Protein AF-A0A5M5MDM7-F1 (afdb_monomer)

Nearest PDB structures (foldseek):
  9k1j-assembly1_B  TM=3.935E-01  e=2.657E-01  Acinetobacter baumannii
  1usp-assembly1_A  TM=4.078E-01  e=1.813E+00  Deinococcus radiodurans R1 = ATCC 13939 = DSM 20539
  6ecy-assembly1_B  TM=4.458E-01  e=2.724E+00  Chromobacterium violaceum ATCC 12472
  6ecy-assembly1_A  TM=4.624E-01  e=3.060E+00  Chromobacterium violaceum ATCC 12472
  4mh4-assembly1_B  TM=3.797E-01  e=2.425E+00  Burkholderia cenocepacia J2315

Radius of gyration: 24.76 Å; Cα contacts (8 Å, |Δi|>4): 393; chains: 1; bounding box: 74×62×56 Å

Foldseek 3Di:
DDDDPDPPPVPVVPPPPPVLVVLLVVLVCVLLPDDPPDDAAKAFPDKDFPWDDDPNDIQTEIETEIAGEPDDDPVNVSNNVSVVQVVCCVPPVHQWYKYAYAHPPWDSVDRHDQWIWTDRSPSSDRIDTDGDVLSVDDPADDDDAFFKKWFADQWDQDPVVRDTDGDQWFWWAQDQPDRPPTDIDGGRQMWGFHDKDWDDPGPRDIWIWTFTQRPVVRDTTIGTPNRIDGD

Solvent-accessible surface area (backbone atoms only — not comparable to full-atom values): 13539 Å² total; per-residue (Å²): 144,87,88,87,85,74,79,81,71,72,70,72,72,71,76,80,59,54,69,62,57,54,53,23,58,49,48,54,50,57,51,66,63,63,65,92,83,68,73,80,70,67,43,80,77,46,76,43,85,66,50,48,71,59,97,86,44,77,48,63,29,40,37,38,34,32,27,36,69,86,87,68,51,75,65,56,53,49,54,39,53,31,49,54,51,48,50,43,32,75,75,68,67,46,52,24,41,37,39,27,26,27,48,83,84,42,73,80,87,51,84,57,66,47,22,40,40,36,37,38,66,82,76,48,51,74,67,49,73,44,70,38,70,60,79,72,59,66,90,68,81,90,82,54,73,69,40,52,31,32,32,40,30,69,60,44,78,37,81,89,80,72,41,74,39,81,43,68,45,23,70,32,12,93,40,73,88,46,73,84,76,54,51,75,44,55,45,72,39,62,30,35,28,72,41,76,48,76,45,75,78,45,83,82,34,60,51,45,16,37,30,28,37,29,71,95,72,74,44,75,33,21,30,52,55,84,30,55,41,83,109

Structure (mmCIF, N/CA/C/O backbone):
data_AF-A0A5M5MDM7-F1
#
_entry.id   AF-A0A5M5MDM7-F1
#
loop_
_atom_site.group_PDB
_atom_site.id
_atom_site.type_symbol
_atom_site.label_atom_id
_atom_site.label_alt_id
_atom_site.label_comp_id
_atom_site.label_asym_id
_atom_site.label_entity_id
_atom_site.label_seq_id
_atom_site.pdbx_PDB_ins_code
_atom_site.Cartn_x
_atom_site.Cartn_y
_atom_site.Cartn_z
_atom_site.occupancy
_atom_site.B_iso_or_equiv
_atom_site.auth_seq_id
_atom_site.auth_comp_id
_atom_site.auth_asym_id
_atom_site.auth_atom_id
_atom_site.pdbx_PDB_model_num
ATOM 1 N N . MET A 1 1 ? 54.649 45.063 -11.749 1.00 41.81 1 MET A N 1
ATOM 2 C CA . MET A 1 1 ? 53.700 44.630 -10.698 1.00 41.81 1 MET A CA 1
ATOM 3 C C . MET A 1 1 ? 52.333 44.413 -11.348 1.00 41.81 1 MET A C 1
ATOM 5 O O . MET A 1 1 ? 51.703 45.410 -11.664 1.00 41.81 1 MET A O 1
ATOM 9 N N . LYS A 1 2 ? 51.961 43.158 -11.661 1.00 38.34 2 LYS A N 1
ATOM 10 C CA . LYS A 1 2 ? 50.605 42.645 -12.015 1.00 38.34 2 LYS A CA 1
ATOM 11 C C . LYS A 1 2 ? 50.718 41.335 -12.822 1.00 38.34 2 LYS A C 1
ATOM 13 O O . LYS A 1 2 ? 50.339 41.287 -13.980 1.00 38.34 2 LYS A O 1
ATOM 18 N N . ILE A 1 3 ? 51.260 40.278 -12.216 1.00 45.22 3 ILE A N 1
ATOM 19 C CA . ILE A 1 3 ? 51.070 38.886 -12.673 1.00 45.22 3 ILE A CA 1
ATOM 20 C C . ILE A 1 3 ? 51.067 38.017 -11.412 1.00 45.22 3 ILE A C 1
ATOM 22 O O . ILE A 1 3 ? 52.070 37.412 -11.0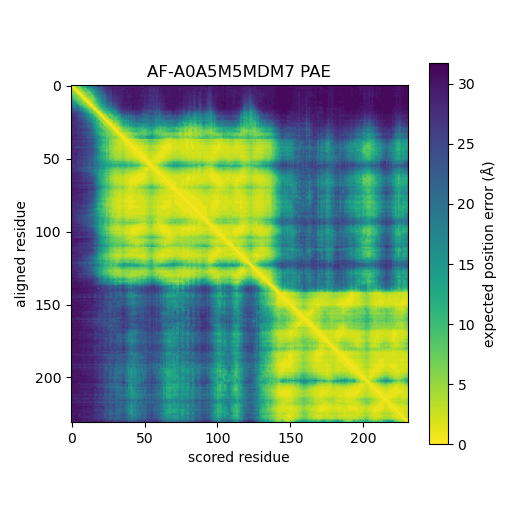77 1.00 45.22 3 ILE A O 1
ATOM 26 N N . PHE A 1 4 ? 49.985 38.058 -10.637 1.00 40.50 4 PHE A N 1
ATOM 27 C CA . PHE A 1 4 ? 49.760 37.156 -9.496 1.00 40.50 4 PHE A CA 1
ATOM 28 C C . PHE A 1 4 ? 48.261 37.137 -9.177 1.00 40.50 4 PHE A C 1
ATOM 30 O O . PHE A 1 4 ? 47.831 37.597 -8.129 1.00 40.50 4 PHE A O 1
ATOM 37 N N . LEU A 1 5 ? 47.431 36.719 -10.139 1.00 41.41 5 LEU A N 1
ATOM 38 C CA . LEU A 1 5 ? 45.996 36.509 -9.893 1.00 41.41 5 LEU A CA 1
ATOM 39 C C . LEU A 1 5 ? 45.329 35.660 -10.987 1.00 41.41 5 LEU A C 1
ATOM 41 O O . LEU A 1 5 ? 44.280 36.020 -11.499 1.00 41.41 5 LEU A O 1
ATOM 45 N N . ILE A 1 6 ? 45.955 34.550 -11.400 1.00 42.34 6 ILE A N 1
ATOM 46 C CA . ILE A 1 6 ? 45.310 33.573 -12.311 1.00 42.34 6 ILE A CA 1
ATOM 47 C C . ILE A 1 6 ? 45.433 32.115 -11.816 1.00 42.34 6 ILE A C 1
ATOM 49 O O . ILE A 1 6 ? 44.779 31.232 -12.354 1.00 42.34 6 ILE A O 1
ATOM 53 N N . PHE A 1 7 ? 46.160 31.826 -10.728 1.00 35.28 7 PHE A N 1
ATOM 54 C CA . PHE A 1 7 ? 46.372 30.433 -10.293 1.00 35.28 7 PHE A CA 1
ATOM 55 C C . PHE A 1 7 ? 45.476 29.922 -9.154 1.00 35.28 7 PHE A C 1
ATOM 57 O O . PHE A 1 7 ? 45.526 28.737 -8.844 1.00 35.28 7 PHE A O 1
ATOM 64 N N . SER A 1 8 ? 44.607 30.753 -8.571 1.00 37.09 8 SER A N 1
ATOM 65 C CA . SER A 1 8 ? 43.765 30.332 -7.432 1.00 37.09 8 SER A CA 1
ATOM 66 C C . SER A 1 8 ? 42.296 30.064 -7.776 1.00 37.09 8 SER A C 1
ATOM 68 O O . SER A 1 8 ? 41.542 29.671 -6.896 1.00 37.09 8 SER A O 1
ATOM 70 N N . ILE A 1 9 ? 41.877 30.236 -9.036 1.00 38.91 9 ILE A N 1
ATOM 71 C CA . ILE A 1 9 ? 40.487 29.961 -9.462 1.00 38.91 9 ILE A CA 1
ATOM 72 C C . ILE A 1 9 ? 40.365 28.613 -10.194 1.00 38.91 9 ILE A C 1
ATOM 74 O O . ILE A 1 9 ? 39.276 28.052 -10.270 1.00 38.91 9 ILE A O 1
ATOM 78 N N . LEU A 1 10 ? 41.474 28.014 -10.648 1.00 33.56 10 LEU A N 1
ATOM 79 C CA . LEU A 1 10 ? 41.425 26.721 -11.343 1.00 33.56 10 LEU A CA 1
ATOM 80 C C . LEU A 1 10 ? 41.383 25.493 -10.414 1.00 33.56 10 LEU A C 1
ATOM 82 O O . LEU A 1 10 ? 41.094 24.400 -10.887 1.00 33.56 10 LEU A O 1
ATOM 86 N N . PHE A 1 11 ? 41.628 25.652 -9.108 1.00 33.19 11 PHE A N 1
ATOM 87 C CA . PHE A 1 11 ? 41.653 24.526 -8.160 1.00 33.19 11 PHE A CA 1
ATOM 88 C C . PHE A 1 11 ? 40.340 24.293 -7.396 1.00 33.19 11 PHE A C 1
ATOM 90 O O . PHE A 1 11 ? 40.219 23.301 -6.690 1.00 33.19 11 PHE A O 1
ATOM 97 N N . LEU A 1 12 ? 39.327 25.148 -7.573 1.00 32.56 12 LEU A N 1
ATOM 98 C CA . LEU A 1 12 ? 38.021 25.003 -6.908 1.00 32.56 12 LEU A CA 1
ATOM 99 C C . LEU A 1 12 ? 36.926 24.384 -7.793 1.00 32.56 12 LEU A C 1
ATOM 101 O O . LEU A 1 12 ? 35.789 24.260 -7.352 1.00 32.56 12 LEU A O 1
ATOM 105 N N . ILE A 1 13 ? 37.251 23.948 -9.016 1.00 38.81 13 ILE A N 1
ATOM 106 C CA . ILE A 1 13 ? 36.283 23.286 -9.917 1.00 38.81 13 ILE A CA 1
ATOM 107 C C . ILE A 1 13 ? 36.443 21.750 -9.918 1.00 38.81 13 ILE A C 1
ATOM 109 O O . ILE A 1 13 ? 35.581 21.041 -10.427 1.00 38.81 13 ILE A O 1
ATOM 113 N N . LEU A 1 14 ? 37.487 21.198 -9.288 1.00 35.78 14 LEU A N 1
ATOM 114 C CA . LEU A 1 14 ? 37.753 19.750 -9.319 1.00 35.78 14 LEU A CA 1
ATOM 115 C C . LEU A 1 14 ? 37.352 18.967 -8.060 1.00 35.78 14 LEU A C 1
ATOM 117 O O . LEU A 1 14 ? 37.209 17.753 -8.153 1.00 35.78 14 LEU A O 1
ATOM 121 N N . GLU A 1 15 ? 37.067 19.615 -6.927 1.00 36.69 15 GLU A N 1
ATOM 122 C CA . GLU A 1 15 ? 36.672 18.894 -5.697 1.00 36.69 15 GLU A CA 1
ATOM 123 C C . GLU A 1 15 ? 35.161 18.903 -5.402 1.00 36.69 15 GLU A C 1
ATOM 125 O O . GLU A 1 15 ? 34.705 18.254 -4.467 1.00 36.69 15 GLU A O 1
ATOM 130 N N . GLY A 1 16 ? 34.346 19.556 -6.239 1.00 32.62 16 GLY A N 1
ATOM 131 C CA . GLY A 1 16 ? 32.882 19.581 -6.091 1.00 32.62 16 GLY A CA 1
ATOM 132 C C . GLY A 1 16 ? 32.114 18.471 -6.826 1.00 32.62 16 GLY A C 1
ATOM 133 O O . GLY A 1 16 ? 30.891 18.437 -6.752 1.00 32.62 16 GLY A O 1
ATOM 134 N N . CYS A 1 17 ? 32.790 17.585 -7.568 1.00 35.69 17 CYS A N 1
ATOM 135 C CA . CYS A 1 17 ? 32.152 16.609 -8.474 1.00 35.69 17 CYS A CA 1
ATOM 136 C C . CYS A 1 17 ? 32.485 15.132 -8.188 1.00 35.69 17 CYS A C 1
ATOM 138 O O . CYS A 1 17 ? 32.059 14.262 -8.949 1.00 35.69 17 CYS A O 1
ATOM 140 N N . SER A 1 18 ? 33.236 14.814 -7.128 1.00 36.22 18 SER A N 1
ATOM 141 C CA . SER A 1 18 ? 33.591 13.418 -6.814 1.00 36.22 18 SER A CA 1
ATOM 142 C C . SER A 1 18 ? 32.510 12.690 -6.008 1.00 36.22 18 SER A C 1
ATOM 144 O O . SER A 1 18 ? 32.272 11.511 -6.252 1.00 36.22 18 SER A O 1
ATOM 146 N N . GLY A 1 19 ? 31.790 13.389 -5.122 1.00 31.73 19 GLY A N 1
ATOM 147 C CA . GLY A 1 19 ? 30.748 12.779 -4.285 1.00 31.73 19 GLY A CA 1
ATOM 148 C C . GLY A 1 19 ? 29.543 12.252 -5.074 1.00 31.73 19 GLY A C 1
ATOM 149 O O . GLY A 1 19 ? 29.051 11.167 -4.786 1.00 31.73 19 GLY A O 1
ATOM 150 N N . GLY A 1 20 ? 29.103 12.974 -6.114 1.00 37.09 20 GLY A N 1
ATOM 151 C CA . GLY A 1 20 ? 27.993 12.543 -6.977 1.00 37.09 20 GLY A CA 1
ATOM 152 C C . GLY A 1 20 ? 28.338 11.313 -7.823 1.00 37.09 20 GLY A C 1
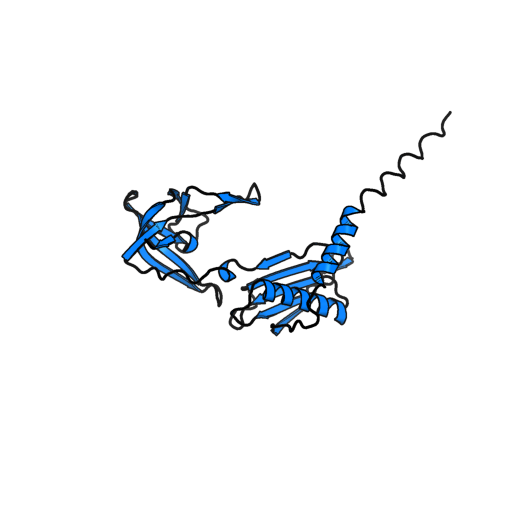ATOM 153 O O . GLY A 1 20 ? 27.590 10.344 -7.831 1.00 37.09 20 GLY A O 1
ATOM 154 N N . LYS A 1 21 ? 29.521 11.301 -8.453 1.00 42.00 21 LYS A N 1
ATOM 155 C CA . LYS A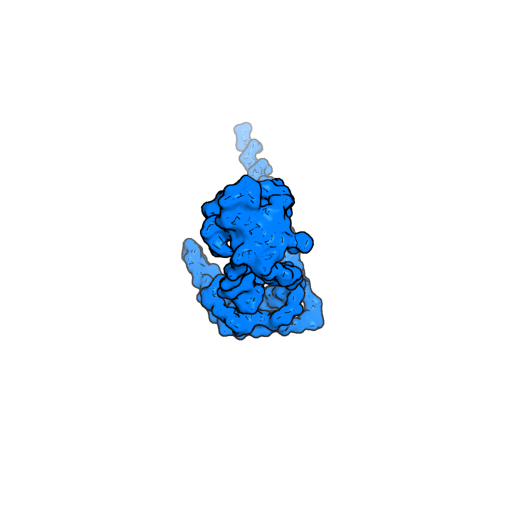 1 21 ? 29.981 10.178 -9.292 1.00 42.00 21 LYS A CA 1
ATOM 156 C C . LYS A 1 21 ? 30.299 8.904 -8.505 1.00 42.00 21 LYS A C 1
ATOM 158 O O . LYS A 1 21 ? 30.172 7.812 -9.044 1.00 42.00 21 LYS A O 1
ATOM 163 N N . GLN A 1 22 ? 30.731 9.019 -7.252 1.00 40.69 22 GLN A N 1
ATOM 164 C CA . GLN A 1 22 ? 31.022 7.847 -6.426 1.00 40.69 22 GLN A CA 1
ATOM 165 C C . GLN A 1 22 ? 29.732 7.191 -5.908 1.00 40.69 22 GLN A C 1
ATOM 167 O O . GLN A 1 22 ? 29.616 5.969 -5.934 1.00 40.69 22 GLN A O 1
ATOM 172 N N . ASN A 1 23 ? 28.732 7.995 -5.530 1.00 46.31 23 ASN A N 1
ATOM 173 C CA . ASN A 1 23 ? 27.404 7.499 -5.153 1.00 46.31 23 ASN A CA 1
ATOM 174 C C . ASN A 1 23 ? 26.667 6.867 -6.350 1.00 46.31 23 ASN A C 1
ATOM 176 O O . ASN A 1 23 ? 26.018 5.836 -6.192 1.00 46.31 23 ASN A O 1
ATOM 180 N N . ALA A 1 24 ? 26.856 7.425 -7.548 1.00 45.69 24 ALA A N 1
ATOM 181 C CA . ALA A 1 24 ? 26.349 6.914 -8.820 1.00 45.69 24 ALA A CA 1
ATOM 182 C C . ALA A 1 24 ? 26.798 5.485 -9.155 1.00 45.69 24 ALA A C 1
ATOM 184 O O . ALA A 1 24 ? 26.010 4.623 -9.545 1.00 45.69 24 ALA A O 1
ATOM 185 N N . GLU A 1 25 ? 28.101 5.232 -9.036 1.00 48.47 25 GLU A N 1
ATOM 186 C CA . GLU A 1 25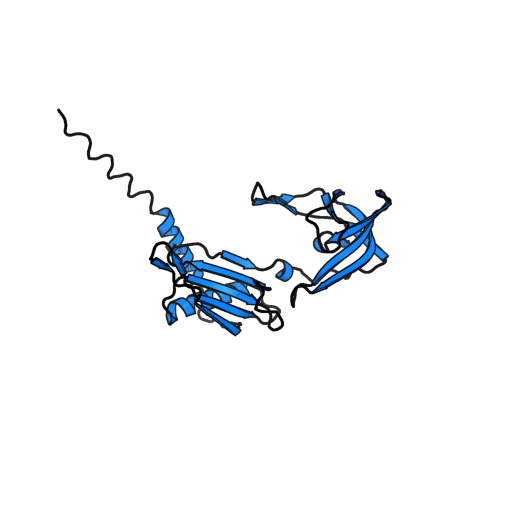 ? 28.696 3.949 -9.406 1.00 48.47 25 GLU A CA 1
ATOM 187 C C . GLU A 1 25 ? 28.289 2.845 -8.419 1.00 48.47 25 GLU A C 1
ATOM 189 O O . GLU A 1 25 ? 28.113 1.690 -8.807 1.00 48.47 25 GLU A O 1
ATOM 194 N N . ILE A 1 26 ? 28.094 3.214 -7.149 1.00 47.09 26 ILE A N 1
ATOM 195 C CA . ILE A 1 26 ? 27.613 2.325 -6.088 1.00 47.09 26 ILE A CA 1
ATOM 196 C C . ILE A 1 26 ? 26.127 2.003 -6.292 1.00 47.09 26 ILE A C 1
ATOM 198 O O . ILE A 1 26 ? 25.774 0.825 -6.289 1.00 47.09 26 ILE A O 1
ATOM 202 N N . ALA A 1 27 ? 25.280 3.006 -6.555 1.00 48.72 27 ALA A N 1
ATOM 203 C CA . ALA A 1 27 ? 23.852 2.803 -6.806 1.00 48.72 27 ALA A CA 1
ATOM 204 C C . ALA A 1 27 ? 23.611 1.909 -8.033 1.00 48.72 27 ALA A C 1
ATOM 206 O O . ALA A 1 27 ? 22.827 0.965 -7.960 1.00 48.72 27 ALA A O 1
ATOM 207 N N . ASN A 1 28 ? 24.350 2.125 -9.128 1.00 59.03 28 ASN A N 1
ATOM 208 C CA . ASN A 1 28 ? 24.283 1.273 -10.318 1.00 59.03 28 ASN A CA 1
ATOM 209 C C . ASN A 1 28 ? 24.780 -0.161 -10.047 1.00 59.03 28 ASN A C 1
ATOM 211 O O . ASN A 1 28 ? 24.176 -1.120 -10.529 1.00 59.03 28 ASN A O 1
ATOM 215 N N . LYS A 1 29 ? 25.847 -0.342 -9.252 1.00 61.81 29 LYS A N 1
ATOM 216 C CA . LYS A 1 29 ? 26.325 -1.680 -8.859 1.00 61.81 29 LYS A CA 1
ATOM 217 C C . LYS A 1 29 ? 25.318 -2.417 -7.978 1.00 61.81 29 LYS A C 1
ATOM 219 O O . LYS A 1 29 ? 25.088 -3.593 -8.225 1.00 61.81 29 LYS A O 1
ATOM 224 N N . GLU A 1 30 ? 24.693 -1.759 -7.002 1.00 62.47 30 GLU A N 1
ATOM 225 C CA . GLU A 1 30 ? 23.659 -2.379 -6.160 1.00 62.47 30 GLU A CA 1
ATOM 226 C C . GLU A 1 30 ? 22.370 -2.694 -6.930 1.00 62.47 30 GLU A C 1
ATOM 228 O O . GLU A 1 30 ? 21.776 -3.753 -6.720 1.00 62.47 30 GLU A O 1
ATOM 233 N N . LEU A 1 31 ? 21.950 -1.823 -7.854 1.00 64.56 31 LEU A N 1
ATOM 234 C CA . LEU A 1 31 ? 20.747 -2.027 -8.665 1.00 64.56 31 LEU A CA 1
ATOM 235 C C . LEU A 1 31 ? 20.846 -3.263 -9.563 1.00 64.56 31 LEU A C 1
ATOM 237 O O . LEU A 1 31 ? 19.856 -3.958 -9.787 1.00 64.56 31 LEU A O 1
ATOM 241 N N . PHE A 1 32 ? 22.0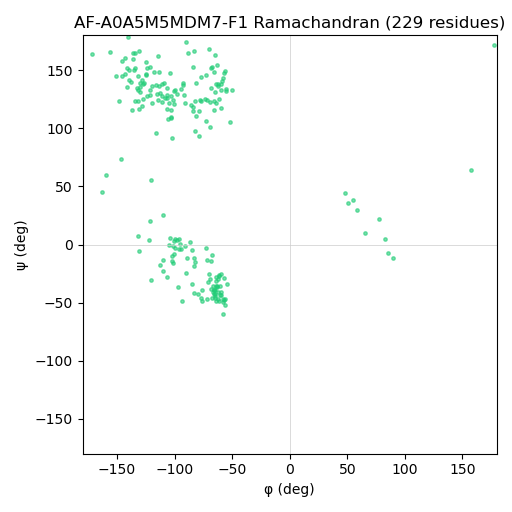45 -3.524 -10.084 1.00 70.19 32 PHE A N 1
ATOM 242 C CA . PHE A 1 32 ? 22.321 -4.671 -10.944 1.00 70.19 32 PHE A CA 1
ATOM 243 C C . PHE A 1 32 ? 22.883 -5.876 -10.183 1.00 70.19 32 PHE A C 1
ATOM 245 O O . PHE A 1 32 ? 23.111 -6.917 -10.805 1.00 70.19 32 PHE A O 1
ATOM 252 N N . ASN A 1 33 ? 23.049 -5.764 -8.860 1.00 73.69 33 ASN A N 1
ATOM 253 C CA . ASN A 1 33 ? 23.395 -6.881 -7.993 1.00 73.69 33 ASN A CA 1
ATOM 254 C C . ASN A 1 33 ? 22.138 -7.719 -7.712 1.00 73.69 33 ASN A C 1
ATOM 256 O O . ASN A 1 33 ? 21.326 -7.436 -6.820 1.00 73.69 33 ASN A O 1
ATOM 260 N N . LEU A 1 34 ? 21.966 -8.734 -8.549 1.00 75.19 34 LEU A N 1
ATOM 261 C CA . LEU A 1 34 ? 20.960 -9.781 -8.448 1.00 75.19 34 LEU A CA 1
ATOM 262 C C . LEU A 1 34 ? 21.687 -11.120 -8.469 1.00 75.19 34 LEU A C 1
ATOM 264 O O . LEU A 1 34 ? 22.692 -11.257 -9.168 1.00 75.19 34 LEU A O 1
ATOM 268 N N . ASP A 1 35 ? 21.157 -12.096 -7.736 1.00 76.25 35 ASP A N 1
ATOM 269 C CA . ASP A 1 35 ? 21.606 -13.482 -7.852 1.00 76.25 35 ASP A CA 1
ATOM 270 C C . ASP A 1 35 ? 21.486 -13.929 -9.321 1.00 76.25 35 ASP A C 1
ATOM 272 O O . ASP A 1 35 ? 20.455 -13.704 -9.961 1.00 76.25 35 ASP A O 1
ATOM 276 N N . GLU A 1 36 ? 22.533 -14.545 -9.870 1.00 71.69 36 GLU A N 1
ATOM 277 C CA . GLU A 1 36 ? 22.526 -15.066 -11.242 1.00 71.69 36 GLU A CA 1
ATOM 278 C C . GLU A 1 36 ? 21.428 -16.124 -11.449 1.00 71.69 36 GLU A C 1
ATOM 280 O O . GLU A 1 36 ? 20.933 -16.289 -12.564 1.00 71.69 36 GLU A O 1
ATOM 285 N N . ALA A 1 37 ? 21.001 -16.800 -10.377 1.00 83.31 37 ALA A N 1
ATOM 286 C CA . ALA A 1 37 ? 19.902 -17.761 -10.388 1.00 83.31 37 ALA A CA 1
ATOM 287 C C . ALA A 1 37 ? 18.512 -17.126 -10.175 1.00 83.31 37 ALA A C 1
ATOM 289 O O . ALA A 1 37 ? 17.516 -17.851 -10.104 1.00 83.31 37 ALA A O 1
ATOM 290 N N . PHE A 1 38 ? 18.410 -15.796 -10.051 1.00 87.00 38 PHE A N 1
ATOM 291 C CA . PHE A 1 38 ? 17.138 -15.123 -9.793 1.00 87.00 38 PHE A CA 1
ATOM 292 C C . PHE A 1 38 ? 16.126 -15.361 -10.922 1.00 87.00 38 PHE A C 1
ATOM 294 O O . PHE A 1 38 ? 16.365 -15.042 -12.089 1.00 87.00 38 PHE A O 1
ATOM 301 N N . VAL A 1 39 ? 14.944 -15.863 -10.556 1.00 90.81 39 VAL A N 1
ATOM 302 C CA . VAL A 1 39 ? 13.824 -16.063 -11.481 1.00 90.81 39 VAL A CA 1
ATOM 303 C C . VAL A 1 39 ? 12.754 -15.005 -11.206 1.00 90.81 39 VAL A C 1
ATOM 305 O O . VAL A 1 39 ? 12.162 -15.015 -10.122 1.00 90.81 39 VAL A O 1
ATOM 308 N N . PRO A 1 40 ? 12.451 -14.109 -12.165 1.00 93.31 40 PRO A N 1
ATOM 309 C CA . PRO A 1 40 ? 11.436 -13.086 -11.966 1.00 93.31 40 PRO A CA 1
ATOM 310 C C . PRO A 1 40 ? 10.046 -13.706 -11.786 1.00 93.31 40 PRO A C 1
ATOM 312 O O . PRO A 1 40 ? 9.638 -14.617 -12.505 1.00 93.31 40 PRO A O 1
ATOM 315 N N . ARG A 1 41 ? 9.283 -13.161 -10.841 1.00 94.81 41 ARG A N 1
ATOM 316 C CA . ARG A 1 41 ? 7.922 -13.569 -10.486 1.00 94.81 41 ARG A CA 1
ATOM 317 C C . ARG A 1 41 ? 6.933 -12.422 -10.663 1.00 94.81 41 ARG A C 1
ATOM 319 O O . ARG A 1 41 ? 6.205 -12.093 -9.737 1.00 94.81 41 ARG A O 1
ATOM 326 N N . TYR A 1 42 ? 6.864 -11.840 -11.854 1.00 95.94 42 TYR A N 1
ATOM 327 C CA . TYR A 1 42 ? 5.841 -10.858 -12.226 1.00 95.94 42 TYR A CA 1
ATOM 328 C C . TYR A 1 42 ? 5.289 -11.140 -13.623 1.00 95.94 42 TYR A C 1
ATOM 330 O O . TYR A 1 42 ? 5.892 -11.861 -14.418 1.00 95.94 42 TYR A O 1
ATOM 338 N N . LYS A 1 43 ? 4.156 -10.519 -13.950 1.00 96.75 43 LYS A N 1
ATOM 339 C CA . LYS A 1 43 ? 3.654 -10.425 -15.324 1.00 96.75 43 LYS A CA 1
ATOM 340 C C . LYS A 1 43 ? 3.501 -8.960 -15.708 1.00 96.75 43 LYS A C 1
ATOM 342 O O . LYS A 1 43 ? 2.853 -8.204 -14.992 1.00 96.75 43 LYS A O 1
ATOM 347 N N . VAL A 1 44 ? 4.066 -8.563 -16.848 1.00 96.62 44 VAL A N 1
ATOM 348 C CA . VAL A 1 44 ? 3.806 -7.238 -17.429 1.00 96.62 44 VAL A CA 1
ATOM 349 C C . VAL A 1 44 ? 2.384 -7.223 -17.978 1.00 96.62 44 VAL A C 1
ATOM 351 O O . VAL A 1 44 ? 2.018 -8.084 -18.778 1.00 96.62 44 VAL A O 1
ATOM 354 N N . VAL A 1 45 ? 1.580 -6.262 -17.530 1.00 96.44 45 VAL A N 1
ATOM 355 C CA . VAL A 1 45 ? 0.191 -6.083 -17.982 1.00 96.44 45 VAL A CA 1
ATOM 356 C C . VAL A 1 45 ? 0.032 -4.884 -18.906 1.00 96.44 45 VAL A C 1
ATOM 358 O O . VAL A 1 45 ? -0.836 -4.903 -19.774 1.00 96.44 45 VAL A O 1
ATOM 361 N N . LYS A 1 46 ? 0.881 -3.860 -18.764 1.00 96.12 46 LYS A N 1
ATOM 362 C CA . LYS A 1 46 ? 0.908 -2.702 -19.661 1.00 96.12 46 LYS A CA 1
ATOM 363 C C . LYS A 1 46 ? 2.313 -2.111 -19.721 1.00 96.12 46 LYS A C 1
ATOM 365 O O . LYS A 1 46 ? 3.006 -2.069 -18.706 1.00 96.12 46 LYS A O 1
ATOM 370 N N . THR A 1 47 ? 2.688 -1.610 -20.891 1.00 95.88 47 THR A N 1
ATOM 371 C CA . THR A 1 47 ? 3.912 -0.834 -21.103 1.00 95.88 47 THR A CA 1
ATOM 372 C C . THR A 1 47 ? 3.541 0.442 -21.842 1.00 95.88 47 THR A C 1
ATOM 374 O O . THR A 1 47 ? 2.807 0.393 -22.828 1.00 95.88 47 THR A O 1
ATOM 377 N N . GLU A 1 48 ? 4.011 1.582 -21.349 1.00 94.88 48 GLU A N 1
ATOM 378 C CA . GLU A 1 48 ? 3.672 2.905 -21.871 1.00 94.88 48 GLU A CA 1
ATOM 379 C C . GLU A 1 48 ? 4.957 3.719 -22.067 1.00 94.88 48 GLU A C 1
ATOM 381 O O . GLU A 1 48 ? 5.802 3.774 -21.173 1.00 94.88 48 GLU A O 1
ATOM 386 N N . ASP A 1 49 ? 5.107 4.366 -23.224 1.00 93.62 49 ASP A N 1
ATOM 387 C CA . ASP A 1 49 ? 6.134 5.391 -23.419 1.00 93.62 49 ASP A CA 1
ATOM 388 C C . ASP A 1 49 ? 5.611 6.707 -22.828 1.00 93.62 49 ASP A C 1
ATOM 390 O O . ASP A 1 49 ? 4.662 7.301 -23.342 1.00 93.62 49 ASP A O 1
ATOM 394 N N . ILE A 1 50 ? 6.219 7.132 -21.722 1.00 92.62 50 ILE A N 1
ATOM 395 C CA . ILE A 1 50 ? 5.897 8.376 -21.012 1.00 92.62 50 ILE A CA 1
ATOM 396 C C . ILE A 1 50 ? 7.026 9.403 -21.158 1.00 92.62 50 ILE A C 1
ATOM 398 O O . ILE A 1 50 ? 7.216 10.272 -20.304 1.00 92.62 50 ILE A O 1
ATOM 402 N N . SER A 1 51 ? 7.804 9.295 -22.238 1.00 91.06 51 SER A N 1
ATOM 403 C CA . SER A 1 51 ? 8.854 10.249 -22.577 1.00 91.06 51 SER A CA 1
ATOM 404 C C . SER A 1 51 ? 8.288 11.655 -22.737 1.00 91.06 51 SER A C 1
ATOM 406 O O . SER A 1 51 ? 7.248 11.867 -23.360 1.00 91.06 51 SER A O 1
ATOM 408 N N . TYR A 1 52 ? 9.031 12.645 -22.258 1.00 87.94 52 TYR A N 1
ATOM 409 C CA . TYR A 1 52 ? 8.651 14.049 -22.364 1.00 87.94 52 TYR A CA 1
ATOM 410 C C . TYR A 1 52 ? 9.813 14.890 -22.891 1.00 87.94 52 TYR A C 1
ATOM 412 O O . TYR A 1 52 ? 10.953 14.433 -23.000 1.00 87.94 52 TYR A O 1
ATOM 420 N N . LYS A 1 53 ? 9.513 16.128 -23.290 1.00 89.06 53 LYS A N 1
ATOM 421 C CA . LYS A 1 53 ? 10.528 17.110 -23.677 1.00 89.06 53 LYS A CA 1
ATOM 422 C C . LYS A 1 53 ? 10.623 18.181 -22.610 1.00 89.06 53 LYS A C 1
ATOM 424 O O . LYS A 1 53 ? 9.633 18.846 -22.320 1.00 89.06 53 LYS A O 1
ATOM 429 N N . GLU A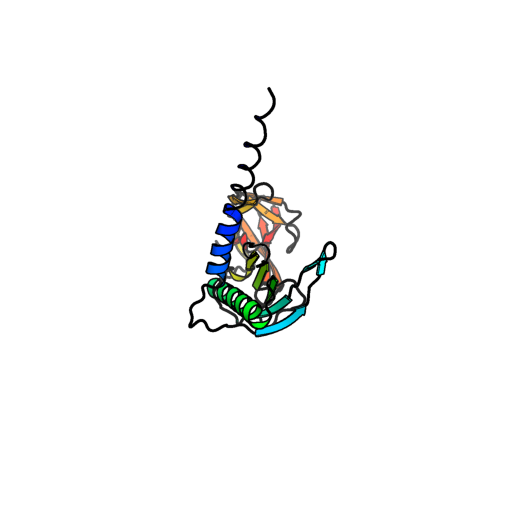 1 54 ? 11.825 18.400 -22.104 1.00 81.75 54 GLU A N 1
ATOM 430 C CA . GLU A 1 54 ? 12.127 19.495 -21.195 1.00 81.75 54 GLU A CA 1
ATOM 431 C C . GLU A 1 54 ? 13.196 20.381 -21.831 1.00 81.75 54 GLU A C 1
ATOM 433 O O . GLU A 1 54 ? 14.260 19.908 -22.226 1.00 81.75 54 GLU A O 1
ATOM 438 N N . ARG A 1 55 ? 12.887 21.673 -22.015 1.00 86.75 55 ARG A N 1
ATOM 439 C CA . ARG A 1 55 ? 13.797 22.663 -22.631 1.00 86.75 55 ARG A CA 1
ATOM 440 C C . ARG A 1 55 ? 14.406 22.209 -23.974 1.00 86.75 55 ARG A C 1
ATOM 442 O O . ARG A 1 55 ? 15.552 22.512 -24.281 1.00 86.75 55 ARG A O 1
ATOM 449 N N . GLY A 1 56 ? 13.632 21.478 -24.779 1.00 84.69 56 GLY A N 1
ATOM 450 C CA . GLY A 1 56 ? 14.056 20.970 -26.091 1.00 84.69 56 GLY A CA 1
ATOM 451 C C . GLY A 1 56 ? 14.822 19.641 -26.063 1.00 84.69 56 GLY A C 1
ATOM 452 O O . GLY A 1 56 ? 15.029 19.054 -27.123 1.00 84.69 56 GLY A O 1
ATOM 453 N N . VAL A 1 57 ? 15.170 19.120 -24.884 1.00 82.62 57 VAL A N 1
ATOM 454 C CA . VAL A 1 57 ? 15.825 17.817 -24.711 1.00 82.62 57 VAL A CA 1
ATOM 455 C C . VAL A 1 57 ? 14.759 16.739 -24.505 1.00 82.62 57 VAL A C 1
ATOM 457 O O . VAL A 1 57 ? 13.863 16.903 -23.676 1.00 82.62 57 VAL A O 1
ATOM 460 N N . LYS A 1 58 ? 14.820 15.640 -25.273 1.00 84.50 58 LYS A N 1
ATOM 461 C CA . LYS A 1 58 ? 13.947 14.474 -25.056 1.00 84.50 58 LYS A CA 1
ATOM 462 C C . LYS A 1 58 ? 14.476 13.676 -23.866 1.00 84.50 58 LYS A C 1
ATOM 464 O O . LYS A 1 58 ? 15.609 13.206 -23.906 1.00 84.50 58 LYS A O 1
ATOM 469 N N . ILE A 1 59 ? 13.630 13.479 -22.865 1.00 84.81 59 ILE A N 1
ATOM 470 C CA . ILE A 1 59 ? 13.875 12.589 -21.734 1.00 84.81 59 ILE A CA 1
ATOM 471 C C . ILE A 1 59 ? 13.058 11.326 -21.987 1.00 84.81 59 ILE A C 1
ATOM 473 O O . ILE A 1 59 ? 11.827 11.359 -21.959 1.00 84.81 59 ILE A O 1
ATOM 477 N N . SER A 1 60 ? 13.746 10.230 -22.310 1.00 88.12 60 SER A N 1
ATOM 478 C CA . SER A 1 60 ? 13.093 8.958 -22.625 1.00 88.12 60 SER A CA 1
ATOM 479 C C . SER A 1 60 ? 12.738 8.206 -21.349 1.00 88.12 60 SER A C 1
ATOM 481 O O . SER A 1 60 ? 13.646 7.920 -20.574 1.00 88.12 60 SER A O 1
ATOM 483 N N . ARG A 1 61 ? 11.464 7.850 -21.141 1.00 90.69 61 ARG A N 1
ATOM 484 C CA . ARG A 1 61 ? 11.023 7.061 -19.979 1.00 90.69 61 ARG A CA 1
ATOM 485 C C . ARG A 1 61 ? 9.940 6.057 -20.356 1.00 90.69 61 ARG A C 1
ATOM 487 O O . ARG A 1 61 ? 8.974 6.412 -21.024 1.00 90.69 61 ARG A O 1
ATOM 494 N N . ILE A 1 62 ? 10.080 4.828 -19.863 1.00 94.44 62 ILE A N 1
ATOM 495 C CA . ILE A 1 62 ? 9.056 3.785 -19.987 1.00 94.44 62 ILE A CA 1
ATOM 496 C C . ILE A 1 62 ? 8.370 3.572 -18.639 1.00 94.44 62 ILE A C 1
ATOM 498 O O . ILE A 1 62 ? 9.036 3.463 -17.610 1.00 94.44 62 ILE A O 1
ATOM 502 N N . LEU A 1 63 ? 7.042 3.484 -18.655 1.00 94.81 63 LEU A N 1
ATOM 503 C CA . LEU A 1 63 ? 6.233 3.024 -17.534 1.00 94.81 63 LEU A CA 1
ATOM 504 C C . LEU A 1 63 ? 5.821 1.569 -17.765 1.00 94.81 63 LEU A C 1
ATOM 506 O O . LEU A 1 63 ? 5.129 1.256 -18.734 1.00 94.81 63 LEU A O 1
ATOM 510 N N . TYR A 1 64 ? 6.203 0.692 -16.844 1.00 96.75 64 TYR A N 1
ATOM 511 C CA . TYR A 1 64 ? 5.687 -0.668 -16.758 1.00 96.75 64 TYR A CA 1
ATOM 512 C C . TYR A 1 64 ? 4.614 -0.748 -15.681 1.00 96.75 64 TYR A C 1
ATOM 514 O O . TYR A 1 64 ? 4.813 -0.318 -14.548 1.00 96.75 64 TYR A O 1
ATOM 522 N N . ARG A 1 65 ? 3.491 -1.371 -16.018 1.00 96.81 65 ARG A N 1
ATOM 523 C CA . ARG A 1 65 ? 2.513 -1.849 -15.042 1.00 96.81 65 ARG A CA 1
ATOM 524 C C . ARG A 1 65 ? 2.657 -3.355 -14.963 1.00 96.81 65 ARG A C 1
ATOM 526 O O . ARG A 1 65 ? 2.538 -4.040 -15.985 1.00 96.81 65 ARG A O 1
ATOM 533 N N . ILE A 1 66 ? 2.946 -3.862 -13.771 1.00 97.25 66 ILE A N 1
ATOM 534 C CA . ILE A 1 66 ? 3.177 -5.285 -13.529 1.00 97.25 66 ILE A CA 1
ATOM 535 C C . ILE A 1 66 ? 2.234 -5.817 -12.460 1.00 97.25 66 ILE A C 1
ATOM 537 O O . ILE A 1 66 ? 1.834 -5.090 -11.555 1.00 97.25 66 ILE A O 1
ATOM 541 N N . VAL A 1 67 ? 1.918 -7.104 -12.544 1.00 94.88 67 VAL A N 1
ATOM 542 C CA . VAL A 1 67 ? 1.206 -7.817 -11.485 1.00 94.88 67 VAL A CA 1
ATOM 543 C C . VAL A 1 67 ? 2.117 -8.836 -10.814 1.00 94.88 67 VAL A C 1
ATOM 545 O O . VAL A 1 67 ? 2.862 -9.550 -11.494 1.00 94.88 67 VAL A O 1
ATOM 548 N N . PHE A 1 68 ? 2.032 -8.917 -9.489 1.00 92.50 68 PHE A N 1
ATOM 549 C CA . PHE A 1 68 ? 2.707 -9.922 -8.674 1.00 92.50 68 PHE A CA 1
ATOM 550 C C . PHE A 1 68 ? 1.728 -11.006 -8.203 1.00 92.50 68 PHE A C 1
ATOM 552 O O . PHE A 1 68 ? 0.564 -10.710 -7.933 1.00 92.50 68 PHE A O 1
ATOM 559 N N . PRO A 1 69 ? 2.172 -12.267 -8.047 1.00 89.00 69 PRO A N 1
ATOM 560 C CA . PRO A 1 69 ? 1.435 -13.237 -7.249 1.00 89.00 69 PRO A CA 1
ATOM 561 C C . PRO A 1 69 ? 1.374 -12.785 -5.779 1.00 89.00 69 PRO A C 1
ATOM 563 O O . PRO A 1 69 ? 2.245 -12.062 -5.295 1.00 89.00 69 PRO A O 1
ATOM 566 N N . LYS A 1 70 ? 0.353 -13.241 -5.048 1.00 82.12 70 LYS A N 1
ATOM 567 C CA . LYS A 1 70 ? 0.232 -12.966 -3.608 1.00 82.12 70 LYS A CA 1
ATOM 568 C C . LYS A 1 70 ? 1.335 -13.666 -2.805 1.00 82.12 70 LYS A C 1
ATOM 570 O O . LYS A 1 70 ? 1.813 -14.727 -3.207 1.00 82.12 70 LYS A O 1
ATOM 575 N N . GLY A 1 71 ? 1.690 -13.088 -1.656 1.00 77.25 71 GLY A N 1
ATOM 576 C CA . GLY A 1 71 ? 2.594 -13.710 -0.679 1.00 77.25 71 GLY A CA 1
ATOM 577 C C . GLY A 1 71 ? 4.081 -13.661 -1.033 1.00 77.25 71 GLY A C 1
ATOM 578 O O . GLY A 1 71 ? 4.842 -14.489 -0.542 1.00 77.25 71 GLY A O 1
ATOM 579 N N . LEU A 1 72 ? 4.501 -12.734 -1.898 1.00 79.25 72 LEU A N 1
ATOM 580 C CA . LEU A 1 72 ? 5.923 -12.402 -2.019 1.00 79.25 72 LEU A CA 1
ATOM 581 C C . LEU A 1 72 ? 6.440 -11.775 -0.710 1.00 79.25 72 LEU A C 1
ATOM 583 O O . LEU A 1 72 ? 5.654 -11.361 0.141 1.00 79.25 72 LEU A O 1
ATOM 587 N N . SER A 1 73 ? 7.756 -11.733 -0.523 1.00 76.62 73 SER A N 1
ATOM 588 C CA . SER A 1 73 ? 8.369 -10.863 0.483 1.00 76.62 73 SER A CA 1
ATOM 589 C C . SER A 1 73 ? 8.660 -9.477 -0.106 1.00 76.62 73 SER A C 1
ATOM 591 O O . SER A 1 73 ? 8.689 -9.291 -1.326 1.00 76.62 73 SER A O 1
ATOM 593 N N . SER A 1 74 ? 8.928 -8.487 0.748 1.00 70.44 74 SER A N 1
ATOM 594 C CA . SER A 1 74 ? 9.386 -7.167 0.292 1.00 70.44 74 SER A CA 1
ATOM 595 C C . SER A 1 74 ? 10.715 -7.240 -0.466 1.00 70.44 74 SER A C 1
ATOM 597 O O . SER A 1 74 ? 10.896 -6.517 -1.445 1.00 70.44 74 SER A O 1
ATOM 599 N N . THR A 1 75 ? 11.614 -8.143 -0.058 1.00 77.62 75 THR A N 1
ATOM 600 C CA . THR A 1 75 ? 12.867 -8.427 -0.772 1.00 77.62 75 THR A CA 1
ATOM 601 C C . THR A 1 75 ? 12.584 -8.977 -2.166 1.00 77.62 75 THR A C 1
ATOM 603 O O . THR A 1 75 ? 13.111 -8.445 -3.139 1.00 77.62 75 THR A O 1
ATOM 606 N N . ASP A 1 76 ? 11.676 -9.953 -2.287 1.00 82.94 76 ASP A N 1
ATOM 607 C CA . ASP A 1 76 ? 11.298 -10.507 -3.592 1.00 82.94 76 ASP A CA 1
ATOM 608 C C . ASP A 1 76 ? 10.714 -9.428 -4.510 1.00 82.94 76 ASP A C 1
ATOM 610 O O . ASP A 1 76 ? 11.054 -9.371 -5.691 1.00 82.94 76 ASP A O 1
ATOM 614 N N . ILE A 1 77 ? 9.844 -8.550 -3.996 1.00 84.38 77 ILE A N 1
ATOM 615 C CA . ILE A 1 77 ? 9.305 -7.424 -4.779 1.00 84.38 77 ILE A CA 1
ATOM 616 C C . ILE A 1 77 ? 10.438 -6.546 -5.305 1.00 84.38 77 ILE A C 1
ATOM 618 O O . ILE A 1 77 ? 10.461 -6.210 -6.493 1.00 84.38 77 ILE A O 1
ATOM 622 N N . TYR A 1 78 ? 11.379 -6.181 -4.435 1.00 85.00 78 TYR A N 1
ATOM 623 C CA . TYR A 1 78 ? 12.479 -5.303 -4.804 1.00 85.00 78 TYR A CA 1
ATOM 624 C C . TYR A 1 78 ? 13.402 -5.938 -5.849 1.00 85.00 78 TYR A C 1
ATOM 626 O O . TYR A 1 78 ? 13.750 -5.291 -6.838 1.00 85.00 78 TYR A O 1
ATOM 634 N N . ASP A 1 79 ? 13.736 -7.219 -5.696 1.00 86.19 79 ASP A N 1
ATOM 635 C CA . ASP A 1 79 ? 14.553 -7.948 -6.667 1.00 86.19 79 ASP A CA 1
ATOM 636 C C . ASP A 1 79 ? 13.868 -8.048 -8.036 1.00 86.19 79 ASP A C 1
ATOM 638 O O . ASP A 1 79 ? 14.513 -7.893 -9.074 1.00 86.19 79 ASP A O 1
ATOM 642 N N . ASN A 1 80 ? 12.540 -8.183 -8.066 1.00 92.56 80 ASN A N 1
ATOM 643 C CA . ASN A 1 80 ? 11.777 -8.133 -9.311 1.00 92.56 80 ASN A CA 1
ATOM 644 C C . ASN A 1 80 ? 11.813 -6.752 -9.988 1.00 92.56 80 ASN A C 1
ATOM 646 O O . ASN A 1 80 ? 11.931 -6.680 -11.215 1.00 92.56 80 ASN A O 1
ATOM 650 N N . PHE A 1 81 ? 11.747 -5.658 -9.220 1.00 91.06 81 PHE A N 1
ATOM 651 C CA . PHE A 1 81 ? 11.902 -4.302 -9.760 1.00 91.06 81 PHE A CA 1
ATOM 652 C C . PHE A 1 81 ? 13.301 -4.058 -10.328 1.00 91.06 81 PHE A C 1
ATOM 654 O O . PHE A 1 81 ? 13.430 -3.545 -11.446 1.00 91.06 81 PHE A O 1
ATOM 661 N N . LYS A 1 82 ? 14.342 -4.481 -9.602 1.00 87.50 82 LYS A N 1
ATOM 662 C CA . LYS A 1 82 ? 15.730 -4.443 -10.080 1.00 87.50 82 LYS A CA 1
ATOM 663 C C . LYS A 1 82 ? 15.889 -5.240 -11.374 1.00 87.50 82 LYS A C 1
ATOM 665 O O . LYS A 1 82 ? 16.439 -4.726 -12.346 1.00 87.50 82 LYS A O 1
ATOM 670 N N . TYR A 1 83 ? 15.341 -6.456 -11.425 1.00 91.31 83 TYR A N 1
ATOM 671 C CA . TYR A 1 83 ? 15.435 -7.319 -12.601 1.00 91.31 83 TYR A CA 1
ATOM 672 C C . TYR A 1 83 ? 14.786 -6.684 -13.834 1.00 91.31 83 TYR A C 1
ATOM 674 O O . TYR A 1 83 ? 15.404 -6.631 -14.895 1.00 91.31 83 TYR A O 1
ATOM 682 N N . LEU A 1 84 ? 13.558 -6.166 -13.709 1.00 93.00 84 LEU A N 1
ATOM 683 C CA . LEU A 1 84 ? 12.878 -5.511 -14.830 1.00 93.00 84 LEU A CA 1
ATOM 684 C C . LEU A 1 84 ? 13.622 -4.248 -15.289 1.00 93.00 84 LEU A C 1
ATOM 686 O O . LEU A 1 84 ? 13.704 -3.982 -16.487 1.00 93.00 84 LEU A O 1
ATOM 690 N N . THR A 1 85 ? 14.214 -3.505 -14.355 1.00 89.38 85 THR A N 1
ATOM 691 C CA . THR A 1 85 ? 15.040 -2.333 -14.671 1.00 89.38 85 THR A CA 1
ATOM 692 C C . THR A 1 85 ? 16.291 -2.716 -15.456 1.00 89.38 85 THR A C 1
ATOM 694 O O . THR A 1 85 ? 16.551 -2.131 -16.509 1.00 89.38 85 THR A O 1
ATOM 697 N N . LYS A 1 86 ? 17.023 -3.740 -14.995 1.00 86.69 86 LYS A N 1
ATOM 698 C CA . LYS A 1 86 ? 18.188 -4.304 -15.690 1.00 86.69 86 LYS A CA 1
ATOM 699 C C . LYS A 1 86 ? 17.829 -4.753 -17.099 1.00 86.69 86 LYS A C 1
ATOM 701 O O . LYS A 1 86 ? 18.433 -4.287 -18.060 1.00 86.69 86 LYS A O 1
ATOM 706 N N . LYS A 1 87 ? 16.779 -5.567 -17.218 1.00 89.38 87 LYS A N 1
ATOM 707 C CA . LYS A 1 87 ? 16.281 -6.067 -18.499 1.00 89.38 87 LYS A CA 1
ATOM 708 C C . LYS A 1 87 ? 15.934 -4.928 -19.462 1.00 89.38 87 LYS A C 1
ATOM 710 O O . LYS A 1 87 ? 16.352 -4.952 -20.612 1.00 89.38 87 LYS A O 1
ATOM 715 N N . ASN A 1 88 ? 15.212 -3.903 -19.003 1.00 89.06 88 ASN A N 1
ATOM 716 C CA . ASN A 1 88 ? 14.855 -2.759 -19.845 1.00 89.06 88 ASN A CA 1
ATOM 717 C C . ASN A 1 88 ? 16.085 -1.984 -20.338 1.00 89.06 88 ASN A C 1
ATOM 719 O O . ASN A 1 88 ? 16.116 -1.552 -21.490 1.00 89.06 88 ASN A O 1
ATOM 723 N N . TYR A 1 89 ? 17.081 -1.792 -19.472 1.00 85.00 89 TYR A N 1
ATOM 724 C CA . TYR A 1 89 ? 18.327 -1.135 -19.851 1.00 85.00 89 TYR A CA 1
ATOM 725 C C . TYR A 1 89 ? 19.101 -1.954 -20.894 1.00 85.00 89 TYR A C 1
ATOM 727 O O . TYR A 1 89 ? 19.531 -1.396 -21.900 1.00 85.00 89 TYR A O 1
ATOM 735 N N . GLU A 1 90 ? 19.225 -3.266 -20.689 1.00 84.56 90 GLU A N 1
ATOM 736 C CA . GLU A 1 90 ? 19.938 -4.174 -21.595 1.00 84.56 90 GLU A CA 1
ATOM 737 C C . GLU A 1 90 ? 19.245 -4.316 -22.960 1.00 84.56 90 GLU A C 1
ATOM 739 O O . GLU A 1 90 ? 19.917 -4.305 -23.988 1.00 84.56 90 GLU A O 1
ATOM 744 N N . GLU A 1 91 ? 17.911 -4.407 -22.991 1.00 86.38 91 GLU A N 1
ATOM 745 C CA . GLU A 1 91 ? 17.148 -4.618 -24.230 1.00 86.38 91 GLU A CA 1
ATOM 746 C C . GLU A 1 91 ? 16.884 -3.319 -25.007 1.00 86.38 91 GLU A C 1
ATOM 748 O O . GLU A 1 91 ? 16.989 -3.301 -26.233 1.00 86.38 91 GLU A O 1
ATOM 753 N N . ASN A 1 92 ? 16.542 -2.224 -24.315 1.00 82.56 92 ASN A N 1
ATOM 754 C CA . ASN A 1 92 ? 16.068 -0.988 -24.954 1.00 82.56 92 ASN A CA 1
ATOM 755 C C . ASN A 1 92 ? 17.066 0.176 -24.864 1.00 82.56 92 ASN A C 1
ATOM 757 O O . ASN A 1 92 ? 16.860 1.209 -25.502 1.00 82.56 92 ASN A O 1
ATOM 761 N N . GLY A 1 93 ? 18.104 0.072 -24.028 1.00 81.19 93 GLY A N 1
ATOM 762 C CA . GLY A 1 93 ? 19.038 1.171 -23.753 1.00 81.19 93 GLY A CA 1
ATOM 763 C C . GLY A 1 93 ? 18.407 2.369 -23.029 1.00 81.19 93 GLY A C 1
ATOM 764 O O . GLY A 1 93 ? 19.032 3.427 -22.922 1.00 81.19 93 GLY A O 1
ATOM 765 N N . ILE A 1 94 ? 17.166 2.240 -22.544 1.00 80.38 94 ILE A N 1
ATOM 766 C CA . ILE A 1 94 ? 16.442 3.321 -21.872 1.00 80.38 94 ILE A CA 1
ATOM 767 C C . ILE A 1 94 ? 16.815 3.328 -20.392 1.00 80.38 94 ILE A C 1
ATOM 769 O O . ILE A 1 94 ? 16.582 2.363 -19.667 1.00 80.38 94 ILE A O 1
ATOM 773 N N . ARG A 1 95 ? 17.376 4.456 -19.956 1.00 80.25 95 ARG A N 1
ATOM 774 C CA . ARG A 1 95 ? 17.904 4.667 -18.604 1.00 80.25 95 ARG A CA 1
ATOM 775 C C . ARG A 1 95 ? 16.853 5.050 -17.567 1.00 80.25 95 ARG A C 1
ATOM 777 O O . ARG A 1 95 ? 17.106 4.886 -16.381 1.00 80.25 95 ARG A O 1
ATOM 784 N N . ASN A 1 96 ? 15.682 5.525 -17.994 1.00 86.75 96 ASN A N 1
ATOM 785 C CA . ASN A 1 96 ? 14.668 6.024 -17.069 1.00 86.75 96 ASN A CA 1
ATOM 786 C C . ASN A 1 96 ? 13.442 5.116 -17.121 1.00 86.75 96 ASN A C 1
ATOM 788 O O . ASN A 1 96 ? 12.853 4.906 -18.186 1.00 86.75 96 ASN A O 1
ATOM 792 N N . ILE A 1 97 ? 13.043 4.594 -15.966 1.00 90.75 97 ILE A N 1
ATOM 793 C CA . ILE A 1 97 ? 11.943 3.638 -15.846 1.00 90.75 97 ILE A CA 1
ATOM 794 C C . ILE A 1 97 ? 11.073 3.986 -14.638 1.00 90.75 97 ILE A C 1
ATOM 796 O O . ILE A 1 97 ? 11.577 4.349 -13.576 1.00 90.75 97 ILE A O 1
ATOM 800 N N . SER A 1 98 ? 9.763 3.855 -14.818 1.00 93.50 98 SER A N 1
ATOM 801 C CA . SER A 1 98 ? 8.786 3.793 -13.732 1.00 93.50 98 SER A CA 1
ATOM 802 C C . SER A 1 98 ? 8.127 2.413 -13.766 1.00 93.50 98 SER A C 1
ATOM 804 O O . SER A 1 98 ? 7.794 1.902 -14.835 1.00 93.50 98 SER A O 1
ATOM 806 N N . ILE A 1 99 ? 7.936 1.791 -12.608 1.00 95.56 99 ILE A N 1
ATOM 807 C CA . ILE A 1 99 ? 7.274 0.496 -12.457 1.00 95.56 99 ILE A CA 1
ATOM 808 C C . ILE A 1 99 ? 6.188 0.645 -11.401 1.00 95.56 99 ILE A C 1
ATOM 810 O O . ILE A 1 99 ? 6.483 0.954 -10.248 1.00 95.56 99 ILE A O 1
ATOM 814 N N . PHE A 1 100 ? 4.938 0.405 -11.786 1.00 94.94 100 PHE A N 1
ATOM 815 C CA . PHE A 1 100 ? 3.803 0.333 -10.871 1.00 94.94 100 PHE A CA 1
ATOM 816 C C . PHE A 1 100 ? 3.378 -1.125 -10.712 1.00 94.94 100 PHE A C 1
ATOM 818 O O . PHE A 1 100 ? 3.149 -1.827 -11.702 1.00 94.94 100 PHE A O 1
ATOM 825 N N . ALA A 1 101 ? 3.306 -1.584 -9.464 1.00 93.19 101 ALA A N 1
ATOM 826 C CA . ALA A 1 101 ? 2.994 -2.961 -9.122 1.00 93.19 101 ALA A CA 1
ATOM 827 C C . ALA A 1 101 ? 1.612 -3.112 -8.494 1.00 93.19 101 ALA A C 1
ATOM 829 O O . ALA A 1 101 ? 1.207 -2.343 -7.613 1.00 93.19 101 ALA A O 1
ATOM 830 N N . TYR A 1 102 ? 0.939 -4.173 -8.925 1.00 91.69 102 TYR A N 1
ATOM 831 C CA . TYR A 1 102 ? -0.422 -4.510 -8.546 1.00 91.69 102 TYR A CA 1
ATOM 832 C C . TYR A 1 102 ? -0.554 -5.993 -8.200 1.00 91.69 102 TYR A C 1
ATOM 834 O O . TYR A 1 102 ? 0.292 -6.804 -8.586 1.00 91.69 102 TYR A O 1
ATOM 842 N N . TYR A 1 103 ? -1.638 -6.388 -7.541 1.00 88.31 103 TYR A N 1
ATOM 843 C CA . TYR A 1 103 ? -2.063 -7.787 -7.588 1.00 88.31 103 TYR A CA 1
ATOM 844 C C . TYR A 1 103 ? -2.889 -8.059 -8.852 1.00 88.31 103 TYR A C 1
ATOM 846 O O . TYR A 1 103 ? -3.343 -7.121 -9.509 1.00 88.31 103 TYR A O 1
ATOM 854 N N . PRO A 1 104 ? -3.131 -9.336 -9.204 1.00 85.69 104 PRO A N 1
ATOM 855 C CA . PRO A 1 104 ? -3.789 -9.693 -10.460 1.00 85.69 104 PRO A CA 1
ATOM 856 C C . PRO A 1 104 ? -5.220 -9.156 -10.609 1.00 85.69 104 PRO A C 1
ATOM 858 O O . PRO A 1 104 ? -5.657 -8.941 -11.735 1.00 85.69 104 PRO A O 1
ATOM 861 N N . ASP A 1 105 ? -5.920 -8.925 -9.495 1.00 84.50 105 ASP A N 1
ATOM 862 C CA . ASP A 1 105 ? -7.332 -8.513 -9.472 1.00 84.50 105 ASP A CA 1
ATOM 863 C C . ASP A 1 105 ? -7.524 -6.992 -9.295 1.00 84.50 105 ASP A C 1
ATOM 865 O O . ASP A 1 105 ? -8.651 -6.526 -9.132 1.00 84.50 105 ASP A O 1
ATOM 869 N N . ASP A 1 106 ? -6.436 -6.219 -9.258 1.00 84.00 106 ASP A N 1
ATOM 870 C CA . ASP A 1 106 ? -6.488 -4.774 -9.025 1.00 84.00 106 ASP A CA 1
ATOM 871 C C . ASP A 1 106 ? -6.763 -3.963 -10.292 1.00 84.00 106 ASP A C 1
ATOM 873 O O . ASP A 1 106 ? -6.382 -4.337 -11.403 1.00 84.00 106 ASP A O 1
ATOM 877 N N . ASP A 1 107 ? -7.369 -2.785 -10.110 1.00 83.38 107 ASP A N 1
ATOM 878 C CA . ASP A 1 107 ? -7.487 -1.797 -11.181 1.00 83.38 107 ASP A CA 1
ATOM 879 C C . ASP A 1 107 ? -6.128 -1.146 -11.459 1.00 83.38 107 ASP A C 1
ATOM 881 O O . ASP A 1 107 ? -5.641 -0.288 -10.714 1.00 83.38 107 ASP A O 1
ATOM 885 N N . ILE A 1 108 ? -5.539 -1.543 -12.584 1.00 86.06 108 ILE A N 1
ATOM 886 C CA . ILE A 1 108 ? -4.239 -1.071 -13.052 1.00 86.06 108 ILE A CA 1
ATOM 887 C C . ILE A 1 108 ? -4.233 0.407 -13.453 1.00 86.06 108 ILE A C 1
ATOM 889 O O . ILE A 1 108 ? -3.159 0.928 -13.734 1.00 86.06 108 ILE A O 1
ATOM 893 N N . ASN A 1 109 ? -5.384 1.086 -13.526 1.00 82.75 109 ASN A N 1
ATOM 894 C CA . ASN A 1 109 ? -5.450 2.521 -13.826 1.00 82.75 109 ASN A CA 1
ATOM 895 C C . ASN A 1 109 ? -5.206 3.399 -12.589 1.00 82.75 109 ASN A C 1
ATOM 897 O O . ASN A 1 109 ? -4.901 4.583 -12.737 1.00 82.75 109 ASN A O 1
ATOM 901 N N . ASN A 1 110 ? -5.274 2.829 -11.382 1.00 78.44 110 ASN A N 1
ATOM 902 C CA . ASN A 1 110 ? -4.833 3.503 -10.161 1.00 78.44 110 ASN A CA 1
ATOM 903 C C . ASN A 1 110 ? -3.302 3.654 -10.130 1.00 78.44 110 ASN A C 1
ATOM 905 O O . ASN A 1 110 ? -2.586 3.054 -10.935 1.00 78.44 110 ASN A O 1
ATOM 909 N N . ALA A 1 111 ? -2.783 4.454 -9.192 1.00 75.94 111 ALA A N 1
ATOM 910 C CA . ALA A 1 111 ? -1.344 4.709 -9.082 1.00 75.94 111 ALA A CA 1
ATOM 911 C C . ALA A 1 111 ? -0.536 3.410 -8.880 1.00 75.94 111 ALA A C 1
ATOM 913 O O . ALA A 1 111 ? 0.288 3.089 -9.720 1.00 75.94 111 ALA A O 1
ATOM 914 N N . TYR A 1 112 ? -0.789 2.644 -7.819 1.00 84.25 112 TYR A N 1
ATOM 915 C CA . TYR A 1 112 ? -0.265 1.290 -7.568 1.00 84.25 112 TYR A CA 1
ATOM 916 C C . TYR A 1 112 ? -0.975 0.713 -6.335 1.00 84.25 112 TYR A C 1
ATOM 918 O O . TYR A 1 112 ? -1.576 1.472 -5.572 1.00 84.25 112 TYR A O 1
ATOM 926 N N . THR A 1 113 ? -0.909 -0.602 -6.121 1.00 80.12 113 THR A N 1
ATOM 927 C CA . THR A 1 113 ? -1.489 -1.243 -4.920 1.00 80.12 113 THR A CA 1
ATOM 928 C C . THR A 1 113 ? -0.456 -1.986 -4.081 1.00 80.12 113 THR A C 1
ATOM 930 O O . THR A 1 113 ? -0.568 -1.998 -2.862 1.00 80.12 113 THR A O 1
ATOM 933 N N . ILE A 1 114 ? 0.593 -2.526 -4.707 1.00 83.88 114 ILE A N 1
ATOM 934 C CA . ILE A 1 114 ? 1.722 -3.152 -4.005 1.00 83.88 114 ILE A CA 1
ATOM 935 C C . ILE A 1 114 ? 2.837 -2.140 -3.786 1.00 83.88 114 ILE A C 1
ATOM 937 O O . ILE A 1 114 ? 3.368 -2.009 -2.686 1.00 83.88 114 ILE A O 1
ATOM 941 N N . GLY A 1 115 ? 3.214 -1.422 -4.839 1.00 86.12 115 GLY A N 1
ATOM 942 C CA . GLY A 1 115 ? 4.333 -0.505 -4.758 1.00 86.12 115 GLY A CA 1
ATOM 943 C C . GLY A 1 115 ? 4.665 0.176 -6.070 1.00 86.12 115 GLY A C 1
ATOM 944 O O . GLY A 1 115 ? 4.152 -0.170 -7.135 1.00 86.12 115 GLY A O 1
ATOM 945 N N . MET A 1 116 ? 5.560 1.141 -5.965 1.00 91.81 116 MET A N 1
ATOM 946 C CA . MET A 1 116 ? 6.116 1.904 -7.062 1.00 91.81 116 MET A CA 1
ATOM 947 C C . MET A 1 116 ? 7.634 1.870 -6.978 1.00 91.81 116 MET A C 1
ATOM 949 O O . MET A 1 116 ? 8.214 1.999 -5.901 1.00 91.81 116 MET A O 1
ATOM 953 N N . PHE A 1 117 ? 8.262 1.768 -8.138 1.00 88.19 117 PHE A N 1
ATOM 954 C CA . PHE A 1 117 ? 9.696 1.896 -8.290 1.00 88.19 117 PHE A CA 1
ATOM 955 C C . PHE A 1 117 ? 10.002 2.850 -9.440 1.00 88.19 117 PHE A C 1
ATOM 957 O O . PHE A 1 117 ? 9.548 2.634 -10.560 1.00 88.19 117 PHE A O 1
ATOM 964 N N . GLU A 1 118 ? 10.757 3.910 -9.175 1.00 88.56 118 GLU A N 1
ATOM 965 C CA . GLU A 1 118 ? 11.185 4.863 -10.201 1.00 88.56 118 GLU A CA 1
ATOM 966 C C . GLU A 1 118 ? 12.685 5.095 -10.105 1.00 88.56 118 GLU A C 1
ATOM 968 O O . GLU A 1 118 ? 13.212 5.302 -9.013 1.00 88.56 118 GLU A O 1
ATOM 973 N N . ILE A 1 119 ? 13.371 5.103 -11.244 1.00 82.50 119 ILE A N 1
ATOM 974 C CA . ILE A 1 119 ? 14.790 5.447 -11.296 1.00 82.50 119 ILE A CA 1
ATOM 975 C C . ILE A 1 119 ? 15.134 6.186 -12.588 1.00 82.50 119 ILE A C 1
ATOM 977 O O . ILE A 1 119 ? 14.567 5.928 -13.656 1.00 82.50 119 ILE A O 1
ATOM 981 N N . ASP A 1 120 ? 16.068 7.123 -12.461 1.00 79.75 120 ASP A N 1
ATOM 982 C CA . ASP A 1 120 ? 16.722 7.826 -13.556 1.00 79.75 120 ASP A CA 1
ATOM 983 C C . ASP A 1 120 ? 18.215 7.469 -13.538 1.00 79.75 120 ASP A C 1
ATOM 985 O O . ASP A 1 120 ? 19.010 8.059 -12.806 1.00 79.75 120 ASP A O 1
ATOM 989 N N . LEU A 1 121 ? 18.601 6.477 -14.347 1.00 68.62 121 LEU A N 1
ATOM 990 C CA . LEU A 1 121 ? 20.001 6.051 -14.460 1.00 68.62 121 LEU A CA 1
ATOM 991 C C . LEU A 1 121 ? 20.865 7.072 -15.223 1.00 68.62 121 LEU A C 1
ATOM 993 O O . LEU A 1 121 ? 22.054 6.835 -15.422 1.00 68.62 121 LEU A O 1
ATOM 997 N N . ALA A 1 122 ? 20.292 8.166 -15.739 1.00 67.31 122 ALA A N 1
ATOM 998 C CA . ALA A 1 122 ? 21.053 9.242 -16.369 1.00 67.31 122 ALA A CA 1
ATOM 999 C C . ALA A 1 122 ? 21.466 10.335 -15.374 1.00 67.31 122 ALA A C 1
ATOM 1001 O O . ALA A 1 122 ? 22.450 11.026 -15.637 1.00 67.31 122 ALA A O 1
ATOM 1002 N N . GLN A 1 123 ? 20.738 10.490 -14.265 1.00 66.00 123 GLN A N 1
ATOM 1003 C CA . GLN A 1 123 ? 21.046 11.458 -13.203 1.00 66.00 123 GLN A CA 1
ATOM 1004 C C . GLN A 1 123 ? 21.747 10.841 -11.995 1.00 66.00 123 GLN A C 1
ATOM 1006 O O . GLN A 1 123 ? 22.049 11.554 -11.043 1.00 66.00 123 GLN A O 1
ATOM 1011 N N . ASP A 1 124 ? 22.054 9.543 -12.063 1.00 61.81 124 ASP A N 1
ATOM 1012 C CA . ASP A 1 124 ? 22.707 8.804 -10.985 1.00 61.81 124 ASP A CA 1
ATOM 1013 C C . ASP A 1 124 ? 21.917 8.838 -9.661 1.00 61.81 124 ASP A C 1
ATOM 1015 O O . ASP A 1 124 ? 22.477 8.774 -8.563 1.00 61.81 124 ASP A O 1
ATOM 1019 N N . ASP A 1 125 ? 20.592 8.938 -9.773 1.00 65.00 125 ASP A N 1
ATOM 1020 C CA . ASP A 1 125 ? 19.696 9.045 -8.633 1.00 65.00 125 ASP A CA 1
ATOM 1021 C C . ASP A 1 125 ? 19.481 7.689 -7.953 1.00 65.00 125 ASP A C 1
ATOM 1023 O O . ASP A 1 125 ? 19.349 6.641 -8.595 1.00 65.00 125 ASP A O 1
ATOM 1027 N N . MET A 1 126 ? 19.358 7.724 -6.624 1.00 66.19 126 MET A N 1
ATOM 1028 C CA . MET A 1 126 ? 18.871 6.573 -5.867 1.00 66.19 126 MET A CA 1
ATOM 1029 C C . MET A 1 126 ? 17.455 6.206 -6.333 1.00 66.19 126 MET A C 1
ATOM 1031 O O . MET A 1 126 ? 16.616 7.100 -6.494 1.00 66.19 126 MET A O 1
ATOM 1035 N N . PRO A 1 127 ? 17.144 4.908 -6.496 1.00 73.19 127 PRO A N 1
ATOM 1036 C CA . PRO A 1 127 ? 15.805 4.490 -6.868 1.00 73.19 127 PRO A CA 1
ATOM 1037 C C . PRO A 1 127 ? 14.795 4.942 -5.817 1.00 73.19 127 PRO A C 1
ATOM 1039 O O . PRO A 1 127 ? 14.955 4.722 -4.613 1.00 73.19 127 PRO A O 1
ATOM 1042 N N . LYS A 1 128 ? 13.698 5.525 -6.285 1.00 80.06 128 LYS A N 1
ATOM 1043 C CA . LYS A 1 128 ? 12.536 5.815 -5.461 1.00 80.06 128 LYS A CA 1
ATOM 1044 C C . LYS A 1 128 ? 11.691 4.554 -5.360 1.00 80.06 128 LYS A C 1
ATOM 1046 O O . LYS A 1 128 ? 10.898 4.257 -6.251 1.00 80.06 128 LYS A O 1
ATOM 1051 N N . LEU A 1 129 ? 11.864 3.828 -4.261 1.00 80.44 129 LEU A N 1
ATOM 1052 C CA . LEU A 1 129 ? 11.047 2.674 -3.906 1.00 80.44 129 LEU A CA 1
ATOM 1053 C C . LEU A 1 129 ? 9.959 3.080 -2.912 1.00 80.44 129 LEU A C 1
ATOM 1055 O O . LEU A 1 129 ? 10.242 3.652 -1.861 1.00 80.44 129 LEU A O 1
ATOM 1059 N N . VAL A 1 130 ? 8.721 2.715 -3.221 1.00 79.25 130 VAL A N 1
ATOM 1060 C CA . VAL A 1 130 ? 7.597 2.751 -2.288 1.00 79.25 130 VAL A CA 1
ATOM 1061 C C . VAL A 1 130 ? 6.935 1.382 -2.301 1.00 79.25 130 VAL A C 1
ATOM 1063 O O . VAL A 1 130 ? 6.548 0.901 -3.360 1.00 79.25 130 VAL A O 1
ATOM 1066 N N . ILE A 1 131 ? 6.788 0.759 -1.135 1.00 74.31 131 ILE A N 1
ATOM 1067 C CA . ILE A 1 131 ? 5.933 -0.417 -0.941 1.00 74.31 131 ILE A CA 1
ATOM 1068 C C . ILE A 1 131 ? 4.785 0.041 -0.046 1.00 74.31 131 ILE A C 1
ATOM 1070 O O . ILE A 1 131 ? 5.027 0.716 0.952 1.00 74.31 131 ILE A O 1
ATOM 1074 N N . ALA A 1 132 ? 3.547 -0.257 -0.433 1.00 71.00 132 ALA A N 1
ATOM 1075 C CA . ALA A 1 132 ? 2.369 0.190 0.296 1.00 71.00 132 ALA A CA 1
ATOM 1076 C C . ALA A 1 132 ? 2.349 -0.401 1.716 1.00 71.00 132 ALA A C 1
ATOM 1078 O O . ALA A 1 132 ? 2.566 -1.597 1.891 1.00 71.00 132 ALA A O 1
ATOM 1079 N N . ASP A 1 133 ? 2.027 0.411 2.729 1.00 64.50 133 ASP A N 1
ATOM 1080 C CA . ASP A 1 133 ? 1.963 -0.035 4.132 1.00 64.50 133 ASP A CA 1
ATOM 1081 C C . ASP A 1 133 ? 0.991 -1.208 4.338 1.00 64.50 133 ASP A C 1
ATOM 1083 O O . ASP A 1 133 ? 1.194 -2.055 5.209 1.00 64.50 133 ASP A O 1
ATOM 1087 N N . SER A 1 134 ? -0.052 -1.286 3.503 1.00 62.75 134 SER A N 1
ATOM 1088 C CA . SER A 1 134 ? -1.004 -2.400 3.453 1.00 62.75 134 SER A CA 1
ATOM 1089 C C . SER A 1 134 ? -0.328 -3.752 3.255 1.00 62.75 134 SER A C 1
ATOM 1091 O O . SER A 1 134 ? -0.774 -4.736 3.837 1.00 62.75 134 SER A O 1
ATOM 1093 N N . TYR A 1 135 ? 0.775 -3.784 2.508 1.00 62.44 135 TYR A N 1
ATOM 1094 C CA . TYR A 1 135 ? 1.553 -4.985 2.239 1.00 62.44 135 TYR A CA 1
ATOM 1095 C C . TYR A 1 135 ? 2.173 -5.584 3.509 1.00 62.44 135 TYR A C 1
ATOM 1097 O O . TYR A 1 135 ? 2.342 -6.796 3.622 1.00 62.44 135 TYR A O 1
ATOM 1105 N N . PHE A 1 136 ? 2.501 -4.733 4.484 1.00 58.78 136 PHE A N 1
ATOM 1106 C CA . PHE A 1 136 ? 3.124 -5.129 5.747 1.00 58.78 136 PHE A CA 1
ATOM 1107 C C . PHE A 1 136 ? 2.112 -5.350 6.877 1.00 58.78 136 PHE A C 1
ATOM 1109 O O . PHE A 1 136 ? 2.509 -5.737 7.981 1.00 58.78 136 PHE A O 1
ATOM 1116 N N . LYS A 1 137 ? 0.812 -5.104 6.650 1.00 60.53 137 LYS A N 1
ATOM 1117 C CA . LYS A 1 137 ? -0.216 -5.344 7.668 1.00 60.53 137 LYS A CA 1
ATOM 1118 C C . LYS A 1 137 ? -0.359 -6.855 7.884 1.00 60.53 137 LYS A C 1
ATOM 1120 O O . LYS A 1 137 ? -1.007 -7.550 7.108 1.00 60.53 137 LYS A O 1
ATOM 1125 N N . ALA A 1 138 ? 0.243 -7.359 8.962 1.00 52.72 138 ALA A N 1
ATOM 1126 C CA . ALA A 1 138 ? -0.021 -8.705 9.459 1.00 52.72 138 ALA A CA 1
ATOM 1127 C C . ALA A 1 138 ? -1.525 -8.884 9.731 1.00 52.72 138 ALA A C 1
ATOM 1129 O O . ALA A 1 138 ? -2.204 -7.924 10.110 1.00 52.72 138 ALA A O 1
ATOM 1130 N N . GLU A 1 139 ? -2.029 -10.111 9.575 1.00 53.50 139 GLU A N 1
ATOM 1131 C CA . GLU A 1 139 ? -3.384 -10.488 9.985 1.00 53.50 139 GLU A CA 1
ATOM 1132 C C . GLU A 1 139 ? -3.601 -10.074 11.449 1.00 53.50 139 GLU A C 1
ATOM 1134 O O . GLU A 1 139 ? -3.046 -10.662 12.380 1.00 53.50 139 GLU A O 1
ATOM 1139 N N . LYS A 1 140 ? -4.365 -8.999 11.668 1.00 58.72 140 LYS A N 1
ATOM 1140 C CA . LYS A 1 140 ? -4.734 -8.575 13.017 1.00 58.72 140 LYS A CA 1
ATOM 1141 C C . LYS A 1 140 ? -5.756 -9.543 13.585 1.00 58.72 140 LYS A C 1
ATOM 1143 O O . LYS A 1 140 ? -6.631 -10.031 12.873 1.00 58.72 140 LYS A O 1
ATOM 1148 N N . ALA A 1 141 ? -5.674 -9.761 14.896 1.00 63.06 141 ALA A N 1
ATOM 1149 C CA . ALA A 1 141 ? -6.705 -10.475 15.634 1.00 63.06 141 ALA A CA 1
ATOM 1150 C C . ALA A 1 141 ? -8.087 -9.880 15.316 1.00 63.06 141 ALA A C 1
ATOM 1152 O O . ALA A 1 141 ? -8.260 -8.661 15.353 1.00 63.06 141 ALA A O 1
ATOM 1153 N N . LEU A 1 142 ? -9.062 -10.744 15.023 1.00 75.38 142 LEU A N 1
ATOM 1154 C CA . LEU A 1 142 ? -10.421 -10.333 14.684 1.00 75.38 142 LEU A CA 1
ATOM 1155 C C . LEU A 1 142 ? -11.044 -9.542 15.853 1.00 75.38 142 LEU A C 1
ATOM 1157 O O . LEU A 1 142 ? -11.198 -10.058 16.971 1.00 75.38 142 LEU A O 1
ATOM 1161 N N . ILE A 1 143 ? -11.369 -8.273 15.596 1.00 87.69 143 ILE A N 1
ATOM 1162 C CA . ILE A 1 143 ? -12.093 -7.385 16.512 1.00 87.69 143 ILE A CA 1
ATOM 1163 C C . ILE A 1 143 ? -13.544 -7.321 16.045 1.00 87.69 143 ILE A C 1
ATOM 1165 O O . ILE A 1 143 ? -13.823 -6.964 14.904 1.00 87.69 143 ILE A O 1
ATOM 1169 N N . GLU A 1 144 ? -14.468 -7.642 16.947 1.00 91.44 144 GLU A N 1
ATOM 1170 C CA . GLU A 1 144 ? -15.901 -7.695 16.659 1.00 91.44 144 GLU A CA 1
ATOM 1171 C C . GLU A 1 144 ? -16.682 -6.626 17.431 1.00 91.44 144 GLU A C 1
ATOM 1173 O O . GLU A 1 144 ? -16.233 -6.087 18.450 1.00 91.44 144 GLU A O 1
ATOM 1178 N N . LYS A 1 145 ? -17.906 -6.344 16.971 1.00 93.69 145 LYS A N 1
ATOM 1179 C CA . LYS A 1 145 ? -18.843 -5.477 17.688 1.00 93.69 145 LYS A CA 1
ATOM 1180 C C . LYS A 1 145 ? -19.055 -5.991 19.114 1.00 93.69 145 LYS A C 1
ATOM 1182 O O . LYS A 1 145 ? -19.278 -7.173 19.348 1.00 93.69 145 LYS A O 1
ATOM 1187 N N . GLY A 1 146 ? -19.004 -5.081 20.080 1.00 93.44 146 GLY A N 1
ATOM 1188 C CA . GLY A 1 146 ? -19.128 -5.379 21.503 1.00 93.44 146 GLY A CA 1
ATOM 1189 C C . GLY A 1 146 ? -17.806 -5.680 22.211 1.00 93.44 146 GLY A C 1
ATOM 1190 O O . GLY A 1 146 ? -17.802 -5.680 23.441 1.00 93.44 146 GLY A O 1
ATOM 1191 N N . ASN A 1 147 ? -16.700 -5.884 21.484 1.00 94.88 147 ASN A N 1
ATOM 1192 C CA . ASN A 1 147 ? -15.378 -6.061 22.090 1.00 94.88 147 ASN A CA 1
ATOM 1193 C C . ASN A 1 147 ? -14.920 -4.777 22.801 1.00 94.88 147 ASN A C 1
ATOM 1195 O O . ASN A 1 147 ? -15.237 -3.661 22.377 1.00 94.88 147 ASN A O 1
ATOM 1199 N N . PHE A 1 148 ? -14.145 -4.949 23.871 1.00 95.25 148 PHE A N 1
ATOM 1200 C CA . PHE A 1 148 ? -13.408 -3.863 24.509 1.00 95.25 148 PHE A CA 1
ATOM 1201 C C . PHE A 1 148 ? -12.002 -3.792 23.925 1.00 95.25 148 PHE A C 1
ATOM 1203 O O . PHE A 1 148 ? -11.347 -4.812 23.711 1.00 95.25 148 PHE A O 1
ATOM 1210 N N . VAL A 1 149 ? -11.556 -2.573 23.653 1.00 94.81 149 VAL A N 1
ATOM 1211 C CA . VAL A 1 149 ? -10.285 -2.296 22.992 1.00 94.81 149 VAL A CA 1
ATOM 1212 C C . VAL A 1 149 ? -9.550 -1.163 23.691 1.00 94.81 149 VAL A C 1
ATOM 1214 O O . VAL A 1 149 ? -10.154 -0.353 24.399 1.00 94.81 149 VAL A O 1
ATOM 1217 N N . VAL A 1 150 ? -8.243 -1.100 23.465 1.00 95.06 150 VAL A N 1
ATOM 1218 C CA . VAL A 1 150 ? -7.384 0.001 23.899 1.00 95.06 150 VAL A CA 1
ATOM 1219 C C . VAL A 1 150 ? -6.926 0.776 22.670 1.00 95.06 150 VAL A C 1
ATOM 1221 O O . VAL A 1 150 ? -6.408 0.190 21.718 1.00 95.06 150 VAL A O 1
ATOM 1224 N N . LEU A 1 151 ? -7.127 2.091 22.703 1.00 94.38 151 LEU A N 1
ATOM 1225 C CA . LEU A 1 151 ? -6.710 3.018 21.659 1.00 94.38 151 LEU A CA 1
ATOM 1226 C C . LEU A 1 151 ? -5.246 3.403 21.872 1.00 94.38 151 LEU A C 1
ATOM 1228 O O . LEU A 1 151 ? -4.900 3.967 22.914 1.00 94.38 151 LEU A O 1
ATOM 1232 N N . ASN A 1 152 ? -4.395 3.073 20.906 1.00 90.94 152 ASN A N 1
ATOM 1233 C CA . ASN A 1 152 ? -2.963 3.327 20.958 1.00 90.94 152 ASN A CA 1
ATOM 1234 C C . ASN A 1 152 ? -2.395 3.589 19.567 1.00 90.94 152 ASN A C 1
ATOM 1236 O O . ASN A 1 152 ? -2.434 2.722 18.699 1.00 90.94 152 ASN A O 1
ATOM 1240 N N . THR A 1 153 ? -1.758 4.743 19.407 1.00 85.00 153 THR A N 1
ATOM 1241 C CA . THR A 1 153 ? -0.947 5.075 18.235 1.00 85.00 153 THR A CA 1
ATOM 1242 C C . THR A 1 153 ? 0.507 5.116 18.681 1.00 85.00 153 THR A C 1
ATOM 1244 O O . THR A 1 153 ? 0.833 5.834 19.622 1.00 85.00 153 THR A O 1
ATOM 1247 N N . LYS A 1 154 ? 1.387 4.316 18.070 1.00 76.88 154 LYS A N 1
ATOM 1248 C CA . LYS A 1 154 ? 2.802 4.259 18.484 1.00 76.88 154 LYS A CA 1
ATOM 1249 C C . LYS A 1 154 ? 3.580 5.469 17.988 1.00 76.88 154 LYS A C 1
ATOM 1251 O O . LYS A 1 154 ? 4.303 6.103 18.751 1.00 76.88 154 LYS A O 1
ATOM 1256 N N . THR A 1 155 ? 3.419 5.778 16.709 1.00 76.44 155 THR A N 1
ATOM 1257 C CA . THR A 1 155 ? 4.158 6.840 16.042 1.00 76.44 155 THR A CA 1
ATOM 1258 C C . THR A 1 155 ? 3.256 7.614 15.093 1.00 76.44 155 THR A C 1
ATOM 1260 O O . THR A 1 155 ? 2.305 7.068 14.538 1.00 76.44 155 THR A O 1
ATOM 1263 N N . GLU A 1 156 ? 3.561 8.892 14.900 1.00 71.88 156 GLU A N 1
ATOM 1264 C CA . GLU A 1 156 ? 2.945 9.737 13.878 1.00 71.88 156 GLU A CA 1
ATOM 1265 C C . GLU A 1 156 ? 4.026 10.347 12.988 1.00 71.88 156 GLU A C 1
ATOM 1267 O O . GLU A 1 156 ? 5.143 10.605 13.439 1.00 71.88 156 GLU A O 1
ATOM 1272 N N . TYR A 1 157 ? 3.720 10.536 11.706 1.00 65.69 157 TYR A N 1
ATOM 1273 C CA . TYR A 1 157 ? 4.643 11.186 10.784 1.00 65.69 157 TYR A CA 1
ATOM 1274 C C . TYR A 1 157 ? 4.589 12.705 10.977 1.00 65.69 157 TYR A C 1
ATOM 1276 O O . TYR A 1 157 ? 3.566 13.335 10.705 1.00 65.69 157 TYR A O 1
ATOM 1284 N N . ASP A 1 158 ? 5.696 13.293 11.423 1.00 68.69 158 ASP A N 1
ATOM 1285 C CA . ASP A 1 158 ? 5.863 14.738 11.526 1.00 68.69 158 ASP A CA 1
ATOM 1286 C C . ASP A 1 158 ? 6.312 15.294 10.170 1.00 68.69 158 ASP A C 1
ATOM 1288 O O . ASP A 1 158 ? 7.409 15.015 9.682 1.00 68.69 158 ASP A O 1
ATOM 1292 N N . THR A 1 159 ? 5.460 16.108 9.549 1.00 57.72 159 THR A N 1
ATOM 1293 C CA . THR A 1 159 ? 5.716 16.696 8.229 1.00 57.72 159 THR A CA 1
ATOM 1294 C C . THR A 1 159 ? 6.821 17.751 8.231 1.00 57.72 159 THR A C 1
ATOM 1296 O O . THR A 1 159 ? 7.445 17.965 7.192 1.00 57.72 159 THR A O 1
ATOM 1299 N N . ASN A 1 160 ? 7.082 18.403 9.368 1.00 65.94 160 ASN A N 1
ATOM 1300 C CA . ASN A 1 160 ? 8.120 19.428 9.490 1.00 65.94 160 ASN A CA 1
ATOM 1301 C C . ASN A 1 160 ? 9.501 18.783 9.571 1.00 65.94 160 ASN A C 1
ATOM 1303 O O . ASN A 1 160 ? 10.429 19.195 8.877 1.00 65.94 160 ASN A O 1
ATOM 1307 N N . THR A 1 161 ? 9.627 17.747 10.401 1.00 67.25 161 THR A N 1
ATOM 1308 C CA . THR A 1 161 ? 10.895 17.030 10.592 1.00 67.25 161 THR A CA 1
ATOM 1309 C C . THR A 1 161 ? 11.083 15.869 9.617 1.00 67.25 161 THR A C 1
ATOM 1311 O O . THR A 1 161 ? 12.199 15.364 9.486 1.00 67.25 161 THR A O 1
ATOM 1314 N N . ARG A 1 162 ? 10.018 15.484 8.898 1.00 56.66 162 ARG A N 1
ATOM 1315 C CA . ARG A 1 162 ? 9.949 14.353 7.957 1.00 56.66 162 ARG A CA 1
ATOM 1316 C C . ARG A 1 162 ? 10.358 13.026 8.596 1.00 56.66 162 ARG A C 1
ATOM 1318 O O . ARG A 1 162 ? 11.045 12.212 7.980 1.00 56.66 162 ARG A O 1
ATOM 1325 N N . LYS A 1 163 ? 9.976 12.825 9.856 1.00 54.62 163 LYS A N 1
ATOM 1326 C CA . LYS A 1 163 ? 10.300 11.631 10.643 1.00 54.62 163 LYS A CA 1
ATOM 1327 C C . LYS A 1 163 ? 9.066 11.130 11.373 1.00 54.62 163 LYS A C 1
ATOM 1329 O O . LYS A 1 163 ? 8.192 11.909 11.738 1.00 54.62 163 LYS A O 1
ATOM 1334 N N . PHE A 1 164 ? 9.026 9.827 11.621 1.00 56.59 164 PHE A N 1
ATOM 1335 C CA . PHE A 1 164 ? 8.080 9.263 12.574 1.00 56.59 164 PHE A CA 1
ATOM 1336 C C . PHE A 1 164 ? 8.539 9.598 13.991 1.00 56.59 164 PHE A C 1
ATOM 1338 O O . PHE A 1 164 ? 9.680 9.312 14.357 1.00 56.59 164 PHE A O 1
ATOM 1345 N N . ILE A 1 165 ? 7.655 10.210 14.769 1.00 71.12 165 ILE A N 1
ATOM 1346 C CA . ILE A 1 165 ? 7.882 10.553 16.172 1.00 71.12 165 ILE A CA 1
ATOM 1347 C C . ILE A 1 165 ? 6.947 9.733 17.052 1.00 71.12 165 ILE A C 1
ATOM 1349 O O . ILE A 1 165 ? 5.843 9.388 16.632 1.00 71.12 165 ILE A O 1
ATOM 1353 N N . GLU A 1 166 ? 7.381 9.405 18.267 1.00 82.12 166 GLU A N 1
ATOM 1354 C CA . GLU A 1 166 ? 6.501 8.777 19.251 1.00 82.12 166 GLU A CA 1
ATOM 1355 C C . GLU A 1 166 ? 5.348 9.714 19.607 1.00 82.12 166 GLU A C 1
ATOM 1357 O O . GLU A 1 166 ? 5.543 10.915 19.804 1.00 82.12 166 GLU A O 1
ATOM 1362 N N . THR A 1 167 ? 4.143 9.156 19.714 1.00 83.56 167 THR A N 1
ATOM 1363 C CA . THR A 1 167 ? 2.951 9.922 20.081 1.00 83.56 167 THR A CA 1
ATOM 1364 C C . THR A 1 167 ? 2.351 9.410 21.382 1.00 83.56 167 THR A C 1
ATOM 1366 O O . THR A 1 167 ? 2.432 8.232 21.724 1.00 83.56 167 THR A O 1
ATOM 1369 N N . GLN A 1 168 ? 1.754 10.330 22.135 1.00 90.25 168 GLN A N 1
ATOM 1370 C CA . GLN A 1 168 ? 1.080 10.059 23.410 1.00 90.25 168 GLN A CA 1
ATOM 1371 C C . GLN A 1 168 ? -0.447 10.076 23.262 1.00 90.25 168 GLN A C 1
ATOM 1373 O O . GLN A 1 168 ? -1.181 9.999 24.249 1.00 90.25 168 GLN A O 1
ATOM 1378 N N . ARG A 1 169 ? -0.941 10.213 22.030 1.00 92.75 169 ARG A N 1
ATOM 1379 C CA . ARG A 1 169 ? -2.356 10.393 21.718 1.00 92.75 169 ARG A CA 1
ATOM 1380 C C . ARG A 1 169 ? -2.744 9.633 20.456 1.00 92.75 169 ARG A C 1
ATOM 1382 O O . ARG A 1 169 ? -1.936 9.443 19.558 1.00 92.75 169 ARG A O 1
ATOM 1389 N N . THR A 1 170 ? -4.008 9.245 20.387 1.00 93.50 170 THR A N 1
ATOM 1390 C CA . THR A 1 170 ? -4.620 8.541 19.264 1.00 93.50 170 THR A CA 1
ATOM 1391 C C . THR A 1 170 ? -5.655 9.428 18.588 1.00 93.50 170 THR A C 1
ATOM 1393 O O . THR A 1 170 ? -6.457 10.073 19.268 1.00 93.50 170 THR A O 1
ATOM 1396 N N . LYS A 1 171 ? -5.642 9.444 17.251 1.00 92.88 171 LYS A N 1
ATOM 1397 C CA . LYS A 1 171 ? -6.627 10.160 16.431 1.00 92.88 171 LYS A CA 1
ATOM 1398 C C . LYS A 1 171 ? -8.004 9.507 16.533 1.00 92.88 171 LYS A C 1
ATOM 1400 O O . LYS A 1 171 ? -8.128 8.290 16.401 1.00 92.88 171 LYS A O 1
ATOM 1405 N N . ILE A 1 172 ? -9.031 10.330 16.703 1.00 94.75 172 ILE A N 1
ATOM 1406 C CA . ILE A 1 172 ? -10.444 9.949 16.669 1.00 94.75 172 ILE A CA 1
ATOM 1407 C C . ILE A 1 172 ? -11.183 10.849 15.671 1.00 94.75 172 ILE A C 1
ATOM 1409 O O . ILE A 1 172 ? -10.955 12.053 15.621 1.00 94.75 172 ILE A O 1
ATOM 1413 N N . SER A 1 173 ? -12.074 10.279 14.867 1.00 94.56 173 SER A N 1
ATOM 1414 C CA . SER A 1 173 ? -12.802 11.009 13.823 1.00 94.56 173 SER A CA 1
ATOM 1415 C C . SER A 1 173 ? -14.313 10.855 13.968 1.00 94.56 173 SER A C 1
ATOM 1417 O O . SER A 1 173 ? -14.808 9.882 14.532 1.00 94.56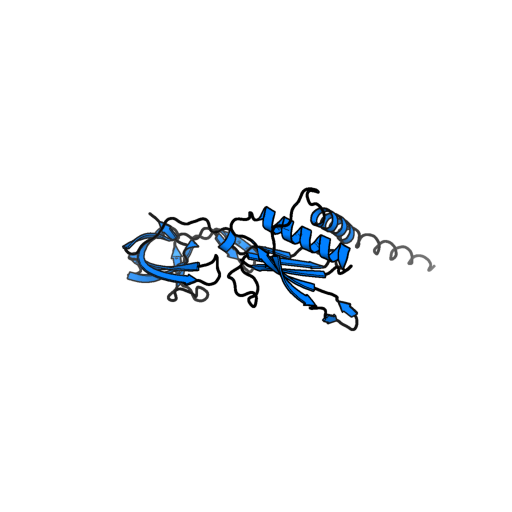 173 SER A O 1
ATOM 1419 N N . ASN A 1 174 ? -15.082 11.797 13.427 1.00 93.25 174 ASN A N 1
ATOM 1420 C CA . ASN A 1 174 ? -16.524 11.614 13.242 1.00 93.25 174 ASN A CA 1
ATOM 1421 C C . ASN A 1 174 ? -16.847 10.882 11.919 1.00 93.25 174 ASN A C 1
ATOM 1423 O O . ASN A 1 174 ? -18.004 10.536 11.683 1.00 93.25 174 ASN A O 1
ATOM 1427 N N . ASN A 1 175 ? -15.839 10.596 11.084 1.00 91.69 175 ASN A N 1
ATOM 1428 C CA . ASN A 1 175 ? -15.954 9.934 9.784 1.00 91.69 175 ASN A CA 1
ATOM 1429 C C . ASN A 1 175 ? -15.107 8.640 9.743 1.00 91.69 175 ASN A C 1
ATOM 1431 O O . ASN A 1 175 ? -13.937 8.672 10.121 1.00 91.69 175 ASN A O 1
ATOM 1435 N N . PRO A 1 176 ? -15.648 7.506 9.258 1.00 90.25 176 PRO A N 1
ATOM 1436 C CA . PRO A 1 176 ? -14.924 6.233 9.208 1.00 90.25 176 PRO A CA 1
ATOM 1437 C C . PRO A 1 176 ? -13.749 6.193 8.219 1.00 90.25 176 PRO A C 1
ATOM 1439 O O . PRO A 1 176 ? -12.963 5.254 8.262 1.00 90.25 176 PRO A O 1
ATOM 1442 N N . SER A 1 177 ? -13.638 7.153 7.299 1.00 84.94 177 SER A N 1
ATOM 1443 C CA . SER A 1 177 ? -12.626 7.155 6.231 1.00 84.94 177 SER A CA 1
ATOM 1444 C C . SER A 1 177 ? -11.870 8.476 6.078 1.00 84.94 177 SER A C 1
ATOM 1446 O O . SER A 1 177 ? -11.105 8.627 5.130 1.00 84.94 177 SER A O 1
ATOM 1448 N N . ASP A 1 178 ? -12.080 9.431 6.985 1.00 83.62 178 ASP A N 1
ATOM 1449 C CA . ASP A 1 178 ? -11.391 10.722 6.968 1.00 83.62 178 ASP A CA 1
ATOM 1450 C C . ASP A 1 178 ? -10.828 11.035 8.353 1.00 83.62 178 ASP A C 1
ATOM 1452 O O . ASP A 1 178 ? -11.573 11.170 9.321 1.00 83.62 178 ASP A O 1
ATOM 1456 N N . PHE A 1 179 ? -9.503 11.124 8.436 1.00 83.44 179 PHE A N 1
ATOM 1457 C CA . PHE A 1 179 ? -8.745 11.436 9.650 1.00 83.44 179 PHE A CA 1
ATOM 1458 C C . PHE A 1 179 ? -7.876 12.692 9.464 1.00 83.44 179 PHE A C 1
ATOM 1460 O O . PHE A 1 179 ? -6.894 12.881 10.187 1.00 83.44 179 PHE A O 1
ATOM 1467 N N . ASN A 1 180 ? -8.211 13.540 8.484 1.00 78.81 180 ASN A N 1
ATOM 1468 C CA . ASN A 1 180 ? -7.550 14.830 8.289 1.00 78.81 180 ASN A CA 1
ATOM 1469 C C . ASN A 1 180 ? -8.098 15.883 9.259 1.00 78.81 180 ASN A C 1
ATOM 1471 O O . ASN A 1 180 ? -7.316 16.612 9.865 1.00 78.81 180 ASN A O 1
ATOM 1475 N N . ASP A 1 181 ? -9.420 15.909 9.448 1.00 79.69 181 ASP A N 1
ATOM 1476 C CA . ASP A 1 181 ? -10.107 16.702 10.472 1.00 79.69 181 ASP A CA 1
ATOM 1477 C C . ASP A 1 181 ? -10.509 15.784 11.635 1.00 79.69 181 ASP A C 1
ATOM 1479 O O . ASP A 1 181 ? -11.527 15.088 11.592 1.00 79.69 181 ASP A O 1
ATOM 1483 N N . CYS A 1 182 ? -9.628 15.677 12.631 1.00 89.00 182 CYS A N 1
ATOM 1484 C CA . CYS A 1 182 ? -9.763 14.722 13.727 1.00 89.00 182 CYS A CA 1
ATOM 1485 C C . CYS A 1 182 ? -9.463 15.342 15.094 1.00 89.00 182 CYS A C 1
ATOM 1487 O O . CYS A 1 182 ? -8.637 16.245 15.237 1.00 89.00 182 CYS A O 1
ATOM 1489 N N . ASP A 1 183 ? -10.122 14.783 16.106 1.00 91.88 183 ASP A N 1
ATOM 1490 C CA . ASP A 1 183 ? -9.833 15.023 17.513 1.00 91.88 183 ASP A CA 1
ATOM 1491 C C . ASP A 1 183 ? -8.794 14.003 18.013 1.00 91.88 183 ASP A C 1
ATOM 1493 O O . ASP A 1 183 ? -8.421 13.049 17.320 1.00 91.88 183 ASP A O 1
ATOM 1497 N N . TYR A 1 184 ? -8.339 14.171 19.255 1.00 93.94 184 TYR A N 1
ATOM 1498 C CA . TYR A 1 184 ? -7.364 13.277 19.874 1.00 93.94 184 TYR A CA 1
ATOM 1499 C C . TYR A 1 184 ? -7.797 12.837 21.267 1.00 93.94 184 TYR A C 1
ATOM 1501 O O . TYR A 1 184 ? -8.341 13.618 22.046 1.00 93.94 184 TYR A O 1
ATOM 1509 N N . VAL A 1 185 ? -7.463 11.594 21.606 1.00 95.31 185 VAL A N 1
ATOM 1510 C CA . VAL A 1 185 ? -7.552 11.057 22.971 1.00 95.31 185 VAL A CA 1
ATOM 1511 C C . VAL A 1 185 ? -6.187 10.567 23.439 1.00 95.31 185 VAL A C 1
ATOM 1513 O O . VAL A 1 185 ? -5.379 10.172 22.602 1.00 95.31 185 VAL A O 1
ATOM 1516 N N . PRO A 1 186 ? -5.891 10.558 24.749 1.00 95.50 186 PRO A N 1
ATOM 1517 C CA . PRO A 1 186 ? -4.651 9.971 25.250 1.00 95.50 186 PRO A CA 1
ATOM 1518 C C . PRO A 1 186 ? -4.517 8.496 24.848 1.00 95.50 186 PRO A C 1
ATOM 1520 O O . PRO A 1 186 ? -5.508 7.757 24.849 1.00 95.50 186 PRO A O 1
ATOM 1523 N N . ASN A 1 187 ? -3.296 8.057 24.551 1.00 94.12 187 ASN A N 1
ATOM 1524 C CA . ASN A 1 187 ? -2.982 6.637 24.405 1.00 94.12 187 ASN A CA 1
ATOM 1525 C C . ASN A 1 187 ? -3.346 5.872 25.689 1.00 94.12 187 ASN A C 1
ATOM 1527 O O . ASN A 1 187 ? -3.303 6.415 26.795 1.00 94.12 187 ASN A O 1
ATOM 1531 N N . GLY A 1 188 ? -3.753 4.614 25.541 1.00 93.25 188 GLY A N 1
ATOM 1532 C CA . GLY A 1 188 ? -4.276 3.798 26.637 1.00 93.25 188 GLY A CA 1
ATOM 1533 C C . GLY A 1 188 ? -5.761 4.032 26.933 1.00 93.25 188 GLY A C 1
ATOM 1534 O O . GLY A 1 188 ? -6.289 3.462 27.887 1.00 93.25 188 GLY A O 1
ATOM 1535 N N . THR A 1 189 ? -6.457 4.856 26.142 1.00 96.06 189 THR A N 1
ATOM 1536 C CA . THR A 1 189 ? -7.902 5.061 26.309 1.00 96.06 189 THR A CA 1
ATOM 1537 C C . THR A 1 189 ? -8.660 3.774 25.993 1.00 96.06 189 THR A C 1
ATOM 1539 O O . THR A 1 189 ? -8.547 3.230 24.897 1.00 96.06 189 THR A O 1
ATOM 1542 N N . GLU A 1 190 ? -9.455 3.297 26.949 1.00 96.44 190 GLU A N 1
ATOM 1543 C CA . GLU A 1 190 ? -10.336 2.145 26.753 1.00 96.44 190 GLU A CA 1
ATOM 1544 C C . GLU A 1 190 ? -11.633 2.561 26.058 1.00 96.44 190 GLU A C 1
ATOM 1546 O O . GLU A 1 190 ? -12.230 3.594 26.382 1.00 96.44 190 GLU A O 1
ATOM 1551 N N . ALA A 1 191 ? -12.090 1.734 25.123 1.00 97.19 191 ALA A N 1
ATOM 1552 C CA . ALA A 1 191 ? -13.322 1.967 24.389 1.00 97.19 191 ALA A CA 1
ATOM 1553 C C . ALA A 1 191 ? -14.044 0.652 24.072 1.00 97.19 191 ALA A C 1
ATOM 1555 O O . ALA A 1 191 ? -13.441 -0.424 24.055 1.00 97.19 191 ALA A O 1
ATOM 1556 N N . LYS A 1 192 ? -15.352 0.734 23.817 1.00 97.50 192 LYS A N 1
ATOM 1557 C CA . LYS A 1 192 ? -16.163 -0.409 23.376 1.00 97.50 192 LYS A CA 1
ATOM 1558 C C . LYS A 1 192 ? -16.498 -0.261 21.902 1.00 97.50 192 LYS A C 1
ATOM 1560 O O . LYS A 1 192 ? -17.040 0.768 21.516 1.00 97.50 192 LYS A O 1
ATOM 1565 N N . VAL A 1 193 ? -16.237 -1.284 21.097 1.00 97.12 193 VAL A N 1
ATOM 1566 C CA . VAL A 1 193 ? -16.594 -1.289 19.672 1.00 97.12 193 VAL A CA 1
ATOM 1567 C C . VAL A 1 193 ? -18.115 -1.366 19.531 1.00 97.12 193 VAL A C 1
ATOM 1569 O O . VAL A 1 193 ? -18.742 -2.299 20.036 1.00 97.12 193 VAL A O 1
ATOM 1572 N N . THR A 1 194 ? -18.721 -0.395 18.854 1.00 97.25 194 THR A N 1
ATOM 1573 C CA . THR A 1 194 ? -20.171 -0.323 18.612 1.00 97.25 194 THR A CA 1
ATOM 1574 C C . THR A 1 194 ? -20.546 -0.572 17.157 1.00 97.25 194 THR A C 1
ATOM 1576 O O . THR A 1 194 ? -21.661 -1.035 16.894 1.00 97.25 194 THR A O 1
ATOM 1579 N N . ASP A 1 195 ? -19.617 -0.354 16.228 1.00 96.44 195 ASP A N 1
ATOM 1580 C CA . ASP A 1 195 ? -19.800 -0.641 14.808 1.00 96.44 195 ASP A CA 1
ATOM 1581 C C . ASP A 1 195 ? -18.460 -0.853 14.094 1.00 96.44 195 ASP A C 1
ATOM 1583 O O . ASP A 1 195 ? -17.399 -0.521 14.631 1.00 96.44 195 ASP A O 1
ATOM 1587 N N . ILE A 1 196 ? -18.504 -1.411 12.887 1.00 94.81 196 ILE A N 1
ATOM 1588 C CA . ILE A 1 196 ? -17.318 -1.690 12.073 1.00 94.81 196 ILE A CA 1
ATOM 1589 C C . ILE A 1 196 ? -17.581 -1.223 10.648 1.00 94.81 196 ILE A C 1
ATOM 1591 O O . ILE A 1 196 ? -18.518 -1.666 9.990 1.00 94.81 196 ILE A O 1
ATOM 1595 N N . PHE A 1 197 ? -16.709 -0.354 10.158 1.00 93.25 197 PHE A N 1
ATOM 1596 C CA . PHE A 1 197 ? -16.665 0.037 8.763 1.00 93.25 197 PHE A CA 1
ATOM 1597 C C . PHE A 1 197 ? -15.538 -0.720 8.073 1.00 93.25 197 PHE A C 1
ATOM 1599 O O . PHE A 1 197 ? -14.408 -0.750 8.562 1.00 93.25 197 PHE A O 1
ATOM 1606 N N . SER A 1 198 ? -15.841 -1.295 6.914 1.00 89.38 198 SER A N 1
ATOM 1607 C CA . SER A 1 198 ? -14.829 -1.850 6.027 1.00 89.38 198 SER A CA 1
ATOM 1608 C C . SER A 1 198 ? -15.070 -1.373 4.602 1.00 89.38 198 SER A C 1
ATOM 1610 O O . SER A 1 198 ? -16.200 -1.366 4.112 1.00 89.38 198 SER A O 1
ATOM 1612 N N . LYS A 1 199 ? -14.000 -0.954 3.935 1.00 83.38 199 LYS A N 1
ATOM 1613 C CA . LYS A 1 199 ? -14.019 -0.584 2.524 1.00 83.38 199 LYS A CA 1
ATOM 1614 C C . LYS A 1 199 ? -12.797 -1.170 1.851 1.00 83.38 199 LYS A C 1
ATOM 1616 O O . LYS A 1 199 ? -11.667 -0.791 2.150 1.00 83.38 199 LYS A O 1
ATOM 1621 N N . ARG A 1 200 ? -13.029 -2.081 0.912 1.00 78.00 200 ARG A N 1
ATOM 1622 C CA . ARG A 1 200 ? -11.968 -2.589 0.048 1.00 78.00 200 ARG A CA 1
ATOM 1623 C C . ARG A 1 200 ? -11.475 -1.443 -0.836 1.00 78.00 200 ARG A C 1
ATOM 1625 O O . ARG A 1 200 ? -12.262 -0.889 -1.601 1.00 78.00 200 ARG A O 1
ATOM 1632 N N . LEU A 1 201 ? -10.213 -1.051 -0.678 1.00 69.44 201 LEU A N 1
ATOM 1633 C CA . LEU A 1 201 ? -9.574 -0.040 -1.524 1.00 69.44 201 LEU A CA 1
ATOM 1634 C C . LEU A 1 201 ? -8.758 -0.702 -2.636 1.00 69.44 201 LEU A C 1
ATOM 1636 O O . LEU A 1 201 ? -8.746 -0.205 -3.756 1.00 69.44 201 LEU A O 1
ATOM 1640 N N . THR A 1 202 ? -8.125 -1.835 -2.330 1.00 62.38 202 THR A N 1
ATOM 1641 C CA . THR A 1 202 ? -7.369 -2.664 -3.275 1.00 62.38 202 THR A CA 1
ATOM 1642 C C . THR A 1 202 ? -7.626 -4.144 -2.980 1.00 62.38 202 THR A C 1
ATOM 1644 O O . THR A 1 202 ? -8.383 -4.519 -2.078 1.00 62.38 202 THR A O 1
ATOM 1647 N N . SER A 1 203 ? -7.031 -5.027 -3.765 1.00 60.81 203 SER A N 1
ATOM 1648 C CA . SER A 1 203 ? -7.210 -6.467 -3.666 1.00 60.81 203 SER A CA 1
ATOM 1649 C C . SER A 1 203 ? -6.699 -7.057 -2.348 1.00 60.81 203 SER A C 1
ATOM 1651 O O . SER A 1 203 ? -7.264 -8.064 -1.911 1.00 60.81 203 SER A O 1
ATOM 1653 N N . ASP A 1 204 ? -5.700 -6.431 -1.725 1.00 58.97 204 ASP A N 1
ATOM 1654 C CA . ASP A 1 204 ? -5.094 -6.776 -0.436 1.00 58.97 204 ASP A CA 1
ATOM 1655 C C . ASP A 1 204 ? -5.363 -5.735 0.656 1.00 58.97 204 ASP A C 1
ATOM 1657 O O . ASP A 1 204 ? -5.247 -6.047 1.840 1.00 58.97 204 ASP A O 1
ATOM 1661 N N . TYR A 1 205 ? -5.768 -4.518 0.286 1.00 62.94 205 TYR A N 1
ATOM 1662 C CA . TYR A 1 205 ? -6.069 -3.472 1.243 1.00 62.94 205 TYR A CA 1
ATOM 1663 C C . TYR A 1 205 ? -7.566 -3.291 1.429 1.00 62.94 205 TYR A C 1
ATOM 1665 O O . TYR A 1 205 ? -8.288 -2.740 0.591 1.00 62.94 205 TYR A O 1
ATOM 1673 N N . THR A 1 206 ? -8.020 -3.700 2.606 1.00 76.25 206 THR A N 1
ATOM 1674 C CA . THR A 1 206 ? -9.305 -3.278 3.145 1.00 76.25 206 THR A CA 1
ATOM 1675 C C . THR A 1 206 ? -9.041 -2.222 4.202 1.00 76.25 206 THR A C 1
ATOM 1677 O O . THR A 1 206 ? -8.424 -2.498 5.228 1.00 76.25 206 THR A O 1
ATOM 1680 N N . TRP A 1 207 ? -9.512 -1.005 3.947 1.00 82.44 207 TRP A N 1
ATOM 1681 C CA . TRP A 1 207 ? -9.608 0.006 4.983 1.00 82.44 207 TRP A CA 1
ATOM 1682 C C . TRP A 1 207 ? -10.610 -0.481 6.021 1.00 82.44 207 TRP A C 1
ATOM 1684 O O . TRP A 1 207 ? -11.768 -0.730 5.682 1.00 82.44 207 TRP A O 1
ATOM 1694 N N . VAL A 1 208 ? -10.178 -0.605 7.270 1.00 89.12 208 VAL A N 1
ATOM 1695 C CA . VAL A 1 208 ? -11.048 -0.957 8.389 1.00 89.12 208 VAL A CA 1
ATOM 1696 C C . VAL A 1 208 ? -11.010 0.180 9.395 1.00 89.12 208 VAL A C 1
ATOM 1698 O O . VAL A 1 208 ? -9.963 0.753 9.689 1.00 89.12 208 VAL A O 1
ATOM 1701 N N . SER A 1 209 ? -12.172 0.543 9.914 1.00 93.12 209 SER A N 1
ATOM 1702 C CA . SER A 1 209 ? -12.283 1.481 11.023 1.00 93.12 209 SER A CA 1
ATOM 1703 C C . SER A 1 209 ? -13.354 1.009 11.981 1.00 93.12 209 SER A C 1
ATOM 1705 O O . SER A 1 209 ? -14.398 0.495 11.578 1.00 93.12 209 SER A O 1
ATOM 1707 N N . TYR A 1 210 ? -13.090 1.185 13.265 1.00 95.31 210 TYR A N 1
ATOM 1708 C CA . TYR A 1 210 ? -13.983 0.770 14.331 1.00 95.31 210 TYR A CA 1
ATOM 1709 C C . TYR A 1 210 ? -14.708 1.996 14.861 1.00 95.31 210 TYR A C 1
ATOM 1711 O O . TYR A 1 210 ? -14.072 2.986 15.229 1.00 95.31 210 TYR A O 1
ATOM 1719 N N . LYS A 1 211 ? -16.038 1.939 14.921 1.00 97.38 211 LYS A N 1
ATOM 1720 C CA . LYS A 1 211 ? -16.800 2.896 15.716 1.00 97.38 211 LYS A CA 1
ATOM 1721 C C . LYS A 1 211 ? -16.691 2.451 17.156 1.00 97.38 211 LYS A C 1
ATOM 1723 O O . LYS A 1 211 ? -17.002 1.303 17.477 1.00 97.38 211 LYS A O 1
ATOM 1728 N N . VAL A 1 212 ? -16.225 3.338 18.016 1.00 97.44 212 VAL A N 1
ATOM 1729 C CA . VAL A 1 212 ? -15.991 3.048 19.422 1.00 97.44 212 VAL A CA 1
ATOM 1730 C C . VAL A 1 212 ? -16.712 4.057 20.298 1.00 97.44 212 VAL A C 1
ATOM 1732 O O . VAL A 1 212 ? -16.716 5.257 20.026 1.00 97.44 212 VAL A O 1
ATOM 1735 N N . TYR A 1 213 ? -17.314 3.566 21.374 1.00 98.00 213 TYR A N 1
ATOM 1736 C CA . TYR A 1 213 ? -17.855 4.387 22.444 1.00 98.00 213 TYR A CA 1
ATOM 1737 C C . TYR A 1 213 ? -16.790 4.592 23.523 1.00 98.00 213 TYR A C 1
ATOM 1739 O O . TYR A 1 213 ? -16.292 3.621 24.105 1.00 98.00 213 TYR A O 1
ATOM 1747 N N . ILE A 1 214 ? -16.462 5.855 23.799 1.00 96.94 214 ILE A N 1
ATOM 1748 C CA . ILE A 1 214 ? -15.499 6.257 24.829 1.00 96.94 214 ILE A CA 1
ATOM 1749 C C . ILE A 1 214 ? -16.280 6.823 26.015 1.00 96.94 214 ILE A C 1
ATOM 1751 O O . ILE A 1 214 ? -16.807 7.934 25.954 1.00 96.94 214 ILE A O 1
ATOM 1755 N N . SER A 1 215 ? -16.326 6.076 27.120 1.00 94.31 215 SER A N 1
ATOM 1756 C CA . SER A 1 215 ? -17.129 6.428 28.302 1.00 94.31 215 SER A CA 1
ATOM 1757 C C . SER A 1 215 ? -16.747 7.778 28.911 1.00 94.31 215 SER A C 1
ATOM 1759 O O . SER A 1 215 ? -17.625 8.564 29.249 1.00 94.31 215 SER A O 1
ATOM 1761 N N . LYS A 1 216 ? -15.443 8.081 28.984 1.00 92.25 216 LYS A N 1
ATOM 1762 C CA . LYS A 1 216 ? -14.916 9.347 29.526 1.00 92.25 216 LYS A CA 1
ATOM 1763 C C . LYS A 1 216 ? -15.379 10.585 28.753 1.00 92.25 216 LYS A C 1
ATOM 1765 O O . LYS A 1 216 ? -15.425 11.663 29.330 1.00 92.25 216 LYS A O 1
ATOM 1770 N N . LEU A 1 217 ? -15.695 10.431 27.467 1.00 93.06 217 LEU A N 1
ATOM 1771 C CA . LEU A 1 217 ? -16.176 11.513 26.605 1.00 93.06 217 LEU A CA 1
ATOM 1772 C C . LEU A 1 217 ? -17.692 11.458 26.383 1.00 93.06 217 LEU A C 1
ATOM 1774 O O . LEU A 1 217 ? -18.245 12.387 25.802 1.00 93.06 217 LEU A O 1
ATOM 1778 N N . ASN A 1 218 ? -18.350 10.372 26.807 1.00 94.75 218 ASN A N 1
ATOM 1779 C CA . ASN A 1 218 ? -19.753 10.077 26.520 1.00 94.75 218 ASN A CA 1
ATOM 1780 C C . ASN A 1 218 ? -20.099 10.250 25.023 1.00 94.75 218 ASN A C 1
ATOM 1782 O O . ASN A 1 218 ? -21.100 10.869 24.665 1.00 94.75 218 ASN A O 1
ATOM 1786 N N . LYS A 1 219 ? -19.225 9.750 24.138 1.00 94.69 219 LYS A N 1
ATOM 1787 C CA . LYS A 1 219 ? -19.315 9.967 22.686 1.00 94.69 219 LYS A CA 1
ATOM 1788 C C . LYS A 1 219 ? -18.898 8.721 21.904 1.00 94.69 219 LYS A C 1
ATOM 1790 O O . LYS A 1 219 ? -18.007 7.981 22.326 1.00 94.69 219 LYS A O 1
ATOM 1795 N N . GLU A 1 220 ? -19.531 8.523 20.748 1.00 96.62 220 GLU A N 1
ATOM 1796 C CA . GLU A 1 220 ? -19.081 7.580 19.723 1.00 96.62 220 GLU A CA 1
ATOM 1797 C C . GLU A 1 220 ? -18.217 8.278 18.672 1.00 96.62 220 GLU A C 1
ATOM 1799 O O . GLU A 1 220 ? -18.587 9.332 18.154 1.00 96.62 220 GLU A O 1
ATOM 1804 N N . VAL A 1 221 ? -17.090 7.663 18.333 1.00 96.69 221 VAL A N 1
ATOM 1805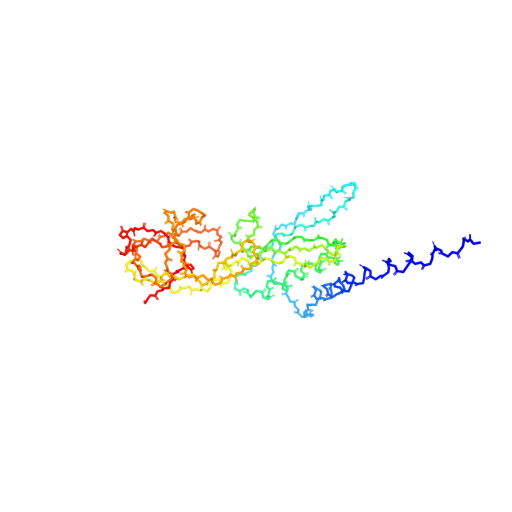 C CA . VAL A 1 221 ? -16.134 8.159 17.335 1.00 96.69 221 VAL A CA 1
ATOM 1806 C C . VAL A 1 221 ? -15.550 6.997 16.539 1.00 96.69 221 VAL A C 1
ATOM 1808 O O . VAL A 1 221 ? -15.607 5.848 16.968 1.00 96.69 221 VAL A O 1
ATOM 1811 N N . TRP A 1 222 ? -14.990 7.288 15.375 1.00 96.75 222 TRP A N 1
ATOM 1812 C CA . TRP A 1 222 ? -14.276 6.345 14.529 1.00 96.75 222 TRP A CA 1
ATOM 1813 C C . TRP A 1 222 ? -12.783 6.369 14.826 1.00 96.75 222 TRP A C 1
ATOM 1815 O O . TRP A 1 222 ? -12.186 7.431 15.003 1.00 96.75 222 TRP A O 1
ATOM 1825 N N . VAL A 1 223 ? -12.180 5.187 14.843 1.00 93.94 223 VAL A N 1
ATOM 1826 C CA . VAL A 1 223 ? -10.736 4.983 14.965 1.00 93.94 223 VAL A CA 1
ATOM 1827 C C . VAL A 1 223 ? -10.265 4.028 13.879 1.00 93.94 223 VAL A C 1
ATOM 1829 O O . VAL A 1 223 ? -10.944 3.048 13.564 1.00 93.94 223 VAL A O 1
ATOM 1832 N N . SER A 1 224 ? -9.110 4.334 13.297 1.00 90.12 224 SER A N 1
ATOM 1833 C CA . SER A 1 224 ? -8.482 3.486 12.287 1.00 90.12 224 SER A CA 1
ATOM 1834 C C . SER A 1 224 ? -7.991 2.177 12.911 1.00 90.12 224 SER A C 1
ATOM 1836 O O . SER A 1 224 ? -7.692 2.117 14.105 1.00 90.12 224 SER A O 1
ATOM 1838 N N . ASP A 1 225 ? -7.940 1.105 12.122 1.00 88.06 225 ASP A N 1
ATOM 1839 C CA . ASP A 1 225 ? -7.631 -0.239 12.610 1.00 88.06 225 ASP A CA 1
ATOM 1840 C C . ASP A 1 225 ? -6.234 -0.372 13.231 1.00 88.06 225 ASP A C 1
ATOM 1842 O O . ASP A 1 225 ? -5.998 -1.228 14.080 1.00 88.06 225 ASP A O 1
ATOM 1846 N N . ASP A 1 226 ? -5.276 0.429 12.776 1.00 82.88 226 ASP A N 1
ATOM 1847 C CA . ASP A 1 226 ? -3.896 0.547 13.265 1.00 82.88 226 ASP A CA 1
ATOM 1848 C C . ASP A 1 226 ? -3.764 1.229 14.621 1.00 82.88 226 ASP A C 1
ATOM 1850 O O . ASP A 1 226 ? -2.741 1.054 15.279 1.00 82.88 226 ASP A O 1
ATOM 1854 N N . CYS A 1 227 ? -4.825 1.881 15.082 1.00 88.62 227 CYS A N 1
ATOM 1855 C CA . CYS A 1 227 ? -4.874 2.532 16.381 1.00 88.62 227 CYS A CA 1
ATOM 1856 C C . CYS A 1 227 ? -5.521 1.669 17.474 1.00 88.62 227 CYS A C 1
ATOM 1858 O O . CYS A 1 227 ? -5.759 2.168 18.574 1.00 88.62 227 CYS A O 1
ATOM 1860 N N . VAL A 1 228 ? -5.878 0.412 17.186 1.00 88.88 228 VAL A N 1
ATOM 1861 C CA . VAL A 1 228 ? -6.702 -0.413 18.079 1.00 88.88 228 VAL A CA 1
ATOM 1862 C C . VAL A 1 228 ? -6.004 -1.719 18.439 1.00 88.88 228 VAL A C 1
ATOM 1864 O O . VAL A 1 228 ? -5.633 -2.506 17.569 1.00 88.88 228 VAL A O 1
ATOM 1867 N N . THR A 1 229 ? -5.913 -1.989 19.741 1.00 86.62 229 THR A N 1
ATOM 1868 C CA . THR A 1 229 ? -5.468 -3.279 20.282 1.00 86.62 229 THR A CA 1
ATOM 1869 C C . THR A 1 229 ? -6.615 -3.940 21.039 1.00 86.62 229 THR A C 1
ATOM 1871 O O . THR A 1 229 ? -7.239 -3.315 21.901 1.00 86.62 229 THR A O 1
ATOM 1874 N N . LYS A 1 230 ? -6.901 -5.211 20.731 1.00 80.75 230 LYS A N 1
ATOM 1875 C CA . LYS A 1 230 ? -7.877 -6.015 21.480 1.00 80.75 230 LYS A CA 1
ATOM 1876 C C . LYS A 1 230 ? -7.379 -6.220 22.915 1.00 80.75 230 LYS A C 1
ATOM 1878 O O . LYS A 1 230 ? -6.207 -6.550 23.097 1.00 80.75 230 LYS A O 1
ATOM 1883 N N . LYS A 1 231 ? -8.250 -5.974 23.896 1.00 74.38 231 LYS A N 1
ATOM 1884 C CA . LYS A 1 231 ? -7.965 -6.226 25.314 1.00 74.38 231 LYS A CA 1
ATOM 1885 C C . LYS A 1 231 ? -8.145 -7.703 25.656 1.00 74.38 231 LYS A C 1
ATOM 1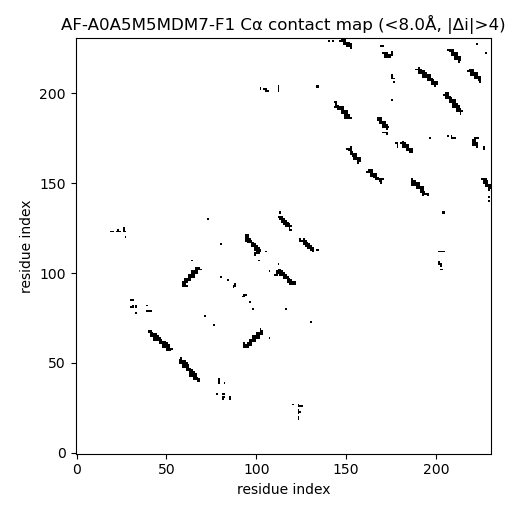887 O O . LYS A 1 231 ? -9.029 -8.338 25.036 1.00 74.38 231 LYS A O 1
#

Secondary structure (DSSP, 8-state):
----SSSSSTTSSSSSSHHHHHHHHHHHHHHT---TT-----EEEEEEE--EEETTEEE-EEEEEEEPPTT--HHHHHHHHHHHHHHHHHHH---EEEEEEE-TTS-TTSS-SSEEEEEETTTTPPPEEEE-GGGG---PPPP-TT-EEEE---EEEETTTTEEEE-SEEEEBSBTTB-SS-EEEETTEEEEEEEEEEEE-SSS-EEEEEEEEEGGGTEEEEEEGGGEEE-

Mean predicted aligned error: 14.37 Å

Sequence (231 aa):
MKIFLIFSILFLILEGCSGGKQNAEIANKELFNLDEAFVPRYKVVKTEDISYKERGVKISRILYRIVFPKGLSSTDIYDNFKYLTKKNYEENGIRNISIFAYYPDDDINNAYTIGMFEIDLAQDDMPKLVIADSYFKAEKALIEKGNFVVLNTKTEYDTNTRKFIETQRTKISNNPSDFNDCDYVPNGTEAKVTDIFSKRLTSDYTWVSYKVYISKLNKEVWVSDDCVTKK

pLDDT: mean 78.67, std 18.07, range [31.73, 98.0]

Organism: Bacteroides ovatus (NCBI:txid28116)